Protein AF-A0A922SHS3-F1 (afdb_monomer_lite)

pLDDT: mean 73.49, std 19.75, range [38.47, 98.0]

Secondary structure (DSSP, 8-state):
-------------------TTSHHHHHHHHHHHHHHHHHHHHHHHHHHHHHHHHHHHTTTT-TTT-TTS---S--------HHHHHHHHHHHHHHHHHHHHH-SSS-HHHHHHHHHHHHHHHHHHHHHHHHHHHHHHHHHHHHHHHHHHHHHHHHHHHHHHHHHHHHHHHHHHHHHHHT-----PPP--------------

Foldseek 3Di:
DDDDDDDDDDDPDDDPDPPPPDVVVVVVVVVVVVVVVVVVVVVVLVVLLVVLVCCVVCLPPPPPPPPPPPDPDPDPPDPDPLVVVLVVLVVVLVVLLVCLVPDPPADPSNSVSSVSVSVSSNVVSVVVSVVVVVVVVVVVVVVVVVVVVVVVVVVVVVVVVVVVVVVVVVVVVVVVVVPPDDPPDDDDDDDDDDDDDDDDD

Structure (mmCIF, N/CA/C/O backbone):
data_AF-A0A922SHS3-F1
#
_entry.id   AF-A0A922SHS3-F1
#
loop_
_atom_site.group_PDB
_atom_site.id
_atom_site.type_symbol
_atom_site.label_atom_id
_atom_site.label_alt_id
_atom_site.label_comp_id
_atom_site.label_asym_id
_atom_site.label_entity_id
_atom_site.label_seq_id
_atom_site.pdbx_PDB_ins_code
_atom_site.Cartn_x
_atom_site.Cartn_y
_atom_site.Cartn_z
_atom_site.occupancy
_atom_site.B_iso_or_equiv
_atom_site.auth_seq_id
_atom_site.auth_comp_id
_atom_site.auth_asym_id
_atom_site.auth_atom_id
_atom_site.pdbx_PDB_model_num
ATOM 1 N N . MET A 1 1 ? -74.541 -22.486 94.976 1.00 38.62 1 MET A N 1
ATOM 2 C CA . MET A 1 1 ? -73.326 -23.321 95.028 1.00 38.62 1 MET A CA 1
ATOM 3 C C . MET A 1 1 ? -72.167 -22.531 94.438 1.00 38.62 1 MET A C 1
ATOM 5 O O . MET A 1 1 ? -72.303 -22.029 93.335 1.00 38.62 1 MET A O 1
ATOM 9 N N . SER A 1 2 ? -71.098 -22.431 95.228 1.00 38.47 2 SER A N 1
ATOM 10 C CA . SER A 1 2 ? -69.681 -22.288 94.852 1.00 38.47 2 SER A CA 1
ATOM 11 C C . SER A 1 2 ? -69.155 -20.997 94.197 1.00 38.47 2 SER A C 1
ATOM 13 O O . SER A 1 2 ? -69.234 -20.772 92.997 1.00 38.47 2 SER A O 1
ATOM 15 N N . VAL A 1 3 ? -68.520 -20.223 95.081 1.00 45.34 3 VAL A N 1
ATOM 16 C CA . VAL A 1 3 ? -67.367 -19.311 94.953 1.00 45.34 3 VAL A CA 1
ATOM 17 C C . VAL A 1 3 ? -66.146 -19.871 94.195 1.00 45.34 3 VAL A C 1
ATOM 19 O O . VAL A 1 3 ? -65.999 -21.086 94.081 1.00 45.34 3 VAL A O 1
ATOM 22 N N . THR A 1 4 ? -65.219 -18.940 93.880 1.00 43.31 4 THR A N 1
ATOM 23 C CA . THR A 1 4 ? -63.742 -19.018 93.653 1.00 43.31 4 THR A CA 1
ATOM 24 C C . THR A 1 4 ? -63.318 -18.713 92.210 1.00 43.31 4 THR A C 1
ATOM 26 O O . THR A 1 4 ? -64.051 -19.011 91.282 1.00 43.31 4 THR A O 1
ATOM 29 N N . SER A 1 5 ? -62.153 -18.147 91.888 1.00 39.72 5 SER A N 1
ATOM 30 C CA . SER A 1 5 ? -61.097 -17.387 92.580 1.00 39.72 5 SER A CA 1
ATOM 31 C C . SER A 1 5 ? -60.093 -16.980 91.483 1.00 39.72 5 SER A C 1
ATOM 33 O O . SER A 1 5 ? -59.933 -17.693 90.496 1.00 39.72 5 SER A O 1
ATOM 35 N N . ALA A 1 6 ? -59.406 -15.854 91.673 1.00 47.38 6 ALA A N 1
ATOM 36 C CA . ALA A 1 6 ? -58.307 -15.347 90.849 1.00 47.38 6 ALA A CA 1
ATOM 37 C C . ALA A 1 6 ? -57.131 -16.334 90.682 1.00 47.38 6 ALA A C 1
ATOM 39 O O . ALA A 1 6 ? -56.947 -17.192 91.539 1.00 47.38 6 ALA A O 1
ATOM 40 N N . VAL A 1 7 ? -56.270 -16.108 89.674 1.00 43.66 7 VAL A N 1
ATOM 41 C CA . VAL A 1 7 ? -54.803 -16.003 89.848 1.00 43.66 7 VAL A CA 1
ATOM 42 C C . VAL A 1 7 ? -54.155 -15.274 88.658 1.00 43.66 7 VAL A C 1
ATOM 44 O O . VAL A 1 7 ? -54.469 -15.485 87.490 1.00 43.66 7 VAL A O 1
ATOM 47 N N . SER A 1 8 ? -53.239 -14.388 89.039 1.00 45.69 8 SER A N 1
ATOM 48 C CA . SER A 1 8 ? -52.332 -13.559 88.253 1.00 45.69 8 SER A CA 1
ATOM 49 C C . SER A 1 8 ? -51.194 -14.367 87.614 1.00 45.69 8 SER A C 1
ATOM 51 O O . SER A 1 8 ? -50.655 -15.282 88.230 1.00 45.69 8 SER A O 1
ATOM 53 N N . GLY A 1 9 ? -50.771 -13.973 86.410 1.00 40.12 9 GLY A N 1
ATOM 54 C CA . GLY A 1 9 ? -49.620 -14.539 85.704 1.00 40.12 9 GLY A CA 1
ATOM 55 C C . GLY A 1 9 ? -48.896 -13.483 84.871 1.00 40.12 9 GLY A C 1
ATOM 56 O O . GLY A 1 9 ? -49.041 -13.421 83.655 1.00 40.12 9 GLY A O 1
ATOM 57 N N . ASN A 1 10 ? -48.121 -12.632 85.543 1.00 45.19 10 ASN A N 1
ATOM 58 C CA . ASN A 1 10 ? -47.174 -11.694 84.940 1.00 45.19 10 ASN A CA 1
ATOM 59 C C . ASN A 1 10 ? -46.066 -12.458 84.189 1.00 45.19 10 ASN A C 1
ATOM 61 O O . ASN A 1 10 ? -45.183 -13.030 84.828 1.00 45.19 10 ASN A O 1
ATOM 65 N N . LEU A 1 11 ? -46.038 -12.406 82.853 1.00 45.28 11 LEU A N 1
ATOM 66 C CA . LEU A 1 11 ? -44.875 -12.843 82.075 1.00 45.28 11 LEU A CA 1
ATOM 67 C C . LEU A 1 11 ? -44.328 -11.685 81.236 1.00 45.28 11 LEU A C 1
ATOM 69 O O . LEU A 1 11 ? -44.742 -11.425 80.107 1.00 45.28 11 LEU A O 1
ATOM 73 N N . LYS A 1 12 ? -43.358 -10.985 81.831 1.00 53.97 12 LYS A N 1
ATOM 74 C CA . LYS A 1 12 ? -42.481 -10.010 81.178 1.00 53.97 12 LYS A CA 1
ATOM 75 C C . LYS A 1 12 ? -41.734 -10.701 80.028 1.00 53.97 12 LYS A C 1
ATOM 77 O O . LYS A 1 12 ? -40.662 -11.264 80.231 1.00 53.97 12 LYS A O 1
ATOM 82 N N . ARG A 1 13 ? -42.278 -10.666 78.808 1.00 52.34 13 ARG A N 1
ATOM 83 C CA . ARG A 1 13 ? -41.516 -11.024 77.604 1.00 52.34 13 ARG A CA 1
ATOM 84 C C . ARG A 1 13 ? -40.614 -9.852 77.233 1.00 52.34 13 ARG A C 1
ATOM 86 O O . ARG A 1 13 ? -41.069 -8.815 76.756 1.00 52.34 13 ARG A O 1
ATOM 93 N N . LEU A 1 14 ? -39.327 -10.048 77.515 1.00 48.38 14 LEU A N 1
ATOM 94 C CA . LEU A 1 14 ? -38.192 -9.270 77.030 1.00 48.38 14 LEU A CA 1
ATOM 95 C C . LEU A 1 14 ? -38.433 -8.795 75.589 1.00 48.38 14 LEU A C 1
ATOM 97 O O . LEU A 1 14 ? -38.502 -9.599 74.658 1.00 48.38 14 LEU A O 1
ATOM 101 N N . ARG A 1 15 ? -38.504 -7.474 75.405 1.00 49.81 15 ARG A N 1
ATOM 102 C CA . ARG A 1 15 ? -38.343 -6.838 74.097 1.00 49.81 15 ARG A CA 1
ATOM 103 C C . ARG A 1 15 ? -36.927 -7.143 73.606 1.00 49.81 15 ARG A C 1
ATOM 105 O O . ARG A 1 15 ? -35.962 -6.530 74.060 1.00 49.81 15 ARG A O 1
ATOM 112 N N . LYS A 1 16 ? -36.805 -8.108 72.696 1.00 53.12 16 LYS A N 1
ATOM 113 C CA . LYS A 1 16 ? -35.603 -8.317 71.885 1.00 53.12 16 LYS A CA 1
ATOM 114 C C . LYS A 1 16 ? -35.460 -7.070 71.005 1.00 53.12 16 LYS A C 1
ATOM 116 O O . LYS A 1 16 ? -36.253 -6.871 70.091 1.00 53.12 16 LYS A O 1
ATOM 121 N N . ARG A 1 17 ? -34.525 -6.179 71.350 1.00 50.69 17 ARG A N 1
ATOM 122 C CA . ARG A 1 17 ? -34.171 -5.027 70.509 1.00 50.69 17 ARG A CA 1
ATOM 123 C C . ARG A 1 17 ? -33.622 -5.550 69.170 1.00 50.69 17 ARG A C 1
ATOM 125 O O . ARG A 1 17 ? -32.820 -6.489 69.210 1.00 50.69 17 ARG A O 1
ATOM 132 N N . PRO A 1 18 ? -34.007 -4.982 68.015 1.00 47.09 18 PRO A N 1
ATOM 133 C CA . PRO A 1 18 ? -33.341 -5.277 66.756 1.00 47.09 18 PRO A CA 1
ATOM 134 C C . PRO A 1 18 ? -31.895 -4.782 66.852 1.00 47.09 18 PRO A C 1
ATOM 136 O O . PRO A 1 18 ? -31.630 -3.679 67.330 1.00 47.09 18 PRO A O 1
ATOM 139 N N . ARG A 1 19 ? -30.939 -5.613 66.443 1.00 49.41 19 ARG A N 1
ATOM 140 C CA . ARG A 1 19 ? -29.527 -5.238 66.348 1.00 49.41 19 ARG A CA 1
ATOM 141 C C . ARG A 1 19 ? -29.330 -4.539 64.996 1.00 49.41 19 ARG A C 1
ATOM 143 O O . ARG A 1 19 ? -28.823 -5.147 64.069 1.00 49.41 19 ARG A O 1
ATOM 150 N N . GLU A 1 20 ? -29.760 -3.283 64.891 1.00 48.31 20 GLU A N 1
ATOM 151 C CA . GLU A 1 20 ? -29.756 -2.447 63.665 1.00 48.31 20 GLU A CA 1
ATOM 152 C C . GLU A 1 20 ? -28.363 -1.987 63.171 1.00 48.31 20 GLU A C 1
ATOM 154 O O . GLU A 1 20 ? -28.256 -1.170 62.265 1.00 48.31 20 GLU A O 1
ATOM 159 N N . GLY A 1 21 ? -27.263 -2.485 63.741 1.00 51.44 21 GLY A N 1
ATOM 160 C CA . GLY A 1 21 ? -25.935 -1.891 63.525 1.00 51.44 21 GLY A CA 1
ATOM 161 C C . GLY A 1 21 ? -24.973 -2.631 62.590 1.00 51.44 21 GLY A C 1
ATOM 162 O O . GLY A 1 21 ? -23.878 -2.126 62.370 1.00 51.44 21 GLY A O 1
ATOM 163 N N . ALA A 1 22 ? -25.298 -3.835 62.105 1.00 49.47 22 ALA A N 1
ATOM 164 C CA . ALA A 1 22 ? -24.316 -4.683 61.408 1.00 49.47 22 ALA A CA 1
ATOM 165 C C . ALA A 1 22 ? -24.432 -4.667 59.873 1.00 49.47 22 ALA A C 1
ATOM 167 O O . ALA A 1 22 ? -23.420 -4.838 59.191 1.00 49.47 22 ALA A O 1
ATOM 168 N N . ASP A 1 23 ? -25.629 -4.426 59.335 1.00 52.47 23 ASP A N 1
ATOM 169 C CA . ASP A 1 23 ? -25.868 -4.455 57.887 1.00 52.47 23 ASP A CA 1
ATOM 170 C C . ASP A 1 23 ? -25.610 -3.093 57.226 1.00 52.47 23 ASP A C 1
ATOM 172 O O . ASP A 1 23 ? -25.026 -3.038 56.145 1.00 52.47 23 ASP A O 1
ATOM 176 N N . SER A 1 24 ? -25.883 -1.989 57.929 1.00 58.06 24 SER A N 1
ATOM 177 C CA . SER A 1 24 ? -25.686 -0.621 57.425 1.00 58.06 24 SER A CA 1
ATOM 178 C C . SER A 1 24 ? -24.226 -0.294 57.082 1.00 58.06 24 SER A C 1
ATOM 180 O O . SER A 1 24 ? -23.960 0.405 56.108 1.00 58.06 24 SER A O 1
ATOM 182 N N . GLY A 1 25 ? -23.255 -0.841 57.822 1.00 60.62 25 GLY A N 1
ATOM 183 C CA . GLY A 1 25 ? -21.828 -0.649 57.534 1.00 60.62 25 GLY A CA 1
ATOM 184 C C . GLY A 1 25 ? -21.337 -1.413 56.297 1.00 60.62 25 GLY A C 1
ATOM 185 O O . GLY A 1 25 ? -20.494 -0.912 55.553 1.00 60.62 25 GLY A O 1
ATOM 186 N N . ARG A 1 26 ? -21.873 -2.615 56.041 1.00 60.84 26 ARG A N 1
ATOM 187 C CA . ARG A 1 26 ? -21.555 -3.398 54.832 1.00 60.84 26 ARG A CA 1
ATOM 188 C C . ARG A 1 26 ? -22.228 -2.813 53.598 1.00 60.84 26 ARG A C 1
ATOM 190 O O . ARG A 1 26 ? -21.612 -2.788 52.536 1.00 60.84 26 ARG A O 1
ATOM 197 N N . GLU A 1 27 ? -23.443 -2.310 53.755 1.00 62.66 27 GLU A N 1
ATOM 198 C CA . GLU A 1 27 ? -24.200 -1.651 52.696 1.00 62.66 27 GLU A CA 1
ATOM 199 C C . GLU A 1 27 ? -23.573 -0.299 52.318 1.00 62.66 27 GLU A C 1
ATOM 201 O O . GLU A 1 27 ? -23.344 -0.041 51.138 1.00 62.66 27 GLU A O 1
ATOM 206 N N . ALA A 1 28 ? -23.141 0.502 53.299 1.00 70.69 28 ALA A N 1
ATOM 207 C CA . ALA A 1 28 ? -22.386 1.733 53.055 1.00 70.69 28 ALA A CA 1
ATOM 208 C C . ALA A 1 28 ? -21.017 1.468 52.398 1.00 70.69 28 ALA A C 1
ATOM 210 O O . ALA A 1 28 ? -20.615 2.188 51.485 1.00 70.69 28 ALA A O 1
ATOM 211 N N . ALA A 1 29 ? -20.308 0.408 52.806 1.00 71.56 29 ALA A N 1
ATOM 212 C CA . ALA A 1 29 ? -19.042 0.023 52.180 1.00 71.56 29 ALA A CA 1
ATOM 213 C C . ALA A 1 29 ? -19.225 -0.512 50.745 1.00 71.56 29 ALA A C 1
ATOM 215 O O . ALA A 1 29 ? -18.371 -0.277 49.888 1.00 71.56 29 ALA A O 1
ATOM 216 N N . ALA A 1 30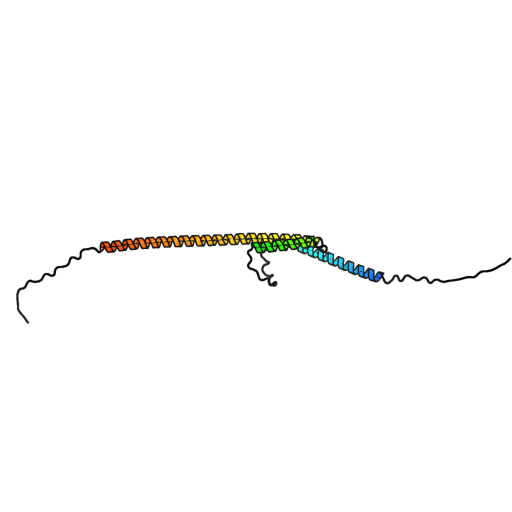 ? -20.327 -1.214 50.463 1.00 74.56 30 ALA A N 1
ATOM 217 C CA . ALA A 1 30 ? -20.685 -1.650 49.115 1.00 74.56 30 ALA A CA 1
ATOM 218 C C . ALA A 1 30 ? -21.081 -0.462 48.224 1.00 74.56 30 ALA A C 1
ATOM 220 O O . ALA A 1 30 ? -20.618 -0.382 47.088 1.00 74.56 30 ALA A O 1
ATOM 221 N N . ALA A 1 31 ? -21.849 0.494 48.755 1.00 73.50 31 ALA A N 1
ATOM 222 C CA . ALA A 1 31 ? -22.218 1.723 48.058 1.00 73.50 31 ALA A CA 1
ATOM 223 C C . ALA A 1 31 ? -20.993 2.594 47.733 1.00 73.50 31 ALA A C 1
ATOM 225 O O . ALA A 1 31 ? -20.856 3.058 46.605 1.00 73.50 31 ALA A O 1
ATOM 226 N N . ALA A 1 32 ? -20.050 2.743 48.670 1.00 76.25 32 ALA A N 1
ATOM 227 C CA . ALA A 1 32 ? -18.805 3.476 48.433 1.00 76.25 32 ALA A CA 1
ATOM 228 C C . ALA A 1 32 ? -17.928 2.809 47.357 1.00 76.25 32 ALA A C 1
ATOM 230 O O . ALA A 1 32 ? -17.357 3.490 46.507 1.00 76.25 32 ALA A O 1
ATOM 231 N N . LYS A 1 33 ? -17.852 1.470 47.345 1.00 73.69 33 LYS A N 1
ATOM 232 C CA . LYS A 1 33 ? -17.147 0.727 46.285 1.00 73.69 33 LYS A CA 1
ATOM 233 C C . LYS A 1 33 ? -17.845 0.837 44.929 1.00 73.69 33 LYS A C 1
ATOM 235 O O . LYS A 1 33 ? -17.159 0.926 43.916 1.00 73.69 33 LYS A O 1
ATOM 240 N N . ALA A 1 34 ? -19.176 0.837 44.901 1.00 74.62 34 ALA A N 1
ATOM 241 C CA . ALA A 1 34 ? -19.949 1.017 43.676 1.00 74.62 34 ALA A CA 1
ATOM 242 C C . ALA A 1 34 ? -19.785 2.434 43.101 1.00 74.62 34 ALA A C 1
ATOM 244 O O . ALA A 1 34 ? -19.591 2.570 41.898 1.00 74.62 34 ALA A O 1
ATOM 245 N N . ALA A 1 35 ? -19.779 3.463 43.954 1.00 74.88 35 ALA A N 1
ATOM 246 C CA . ALA A 1 35 ? -19.516 4.844 43.550 1.00 74.88 35 ALA A CA 1
ATOM 247 C C . ALA A 1 35 ? -18.098 5.009 42.977 1.00 74.88 35 ALA A C 1
ATOM 249 O O . ALA A 1 35 ? -17.940 5.506 41.870 1.00 74.88 35 ALA A O 1
ATOM 250 N N . ALA A 1 36 ? -17.078 4.472 43.654 1.00 76.62 36 ALA A N 1
ATOM 251 C CA . ALA A 1 36 ? -15.700 4.526 43.159 1.00 76.62 36 ALA A CA 1
ATOM 252 C C . ALA A 1 36 ? -15.498 3.771 41.828 1.00 76.62 36 ALA A C 1
ATOM 254 O O . ALA A 1 36 ? -14.651 4.147 41.019 1.00 76.62 36 ALA A O 1
ATOM 255 N N . LEU A 1 37 ? -16.258 2.694 41.591 1.00 77.75 37 LEU A N 1
ATOM 256 C CA . LEU A 1 37 ? -16.266 2.000 40.300 1.00 77.75 37 LEU A CA 1
ATOM 257 C C . LEU A 1 37 ? -16.976 2.815 39.213 1.00 77.75 37 LEU A C 1
ATOM 259 O O . LEU A 1 37 ? -16.519 2.801 38.074 1.00 77.75 37 LEU A O 1
ATOM 263 N N . ALA A 1 38 ? -18.055 3.523 39.547 1.00 75.94 38 ALA A N 1
ATOM 264 C CA . ALA A 1 38 ? -18.757 4.393 38.608 1.00 75.94 38 ALA A CA 1
ATOM 265 C C . ALA A 1 38 ? -17.882 5.580 38.172 1.00 75.94 38 ALA A C 1
ATOM 267 O O . ALA A 1 38 ? -17.759 5.817 36.973 1.00 75.94 38 ALA A O 1
ATOM 268 N N . ASP A 1 39 ? -17.200 6.238 39.114 1.00 77.25 39 ASP A N 1
ATOM 269 C CA . ASP A 1 39 ? -16.296 7.359 38.821 1.00 77.25 39 ASP A CA 1
ATOM 270 C C . ASP A 1 39 ? -15.138 6.925 37.908 1.00 77.25 39 ASP A C 1
ATOM 272 O O . ASP A 1 39 ? -14.819 7.600 36.929 1.00 77.25 39 ASP A O 1
ATOM 276 N N . LYS A 1 40 ? -14.550 5.746 38.168 1.00 79.19 40 LYS A N 1
ATOM 277 C CA . LYS A 1 40 ? -13.514 5.172 37.294 1.00 79.19 40 LYS A CA 1
ATOM 278 C C . LYS A 1 40 ? -14.021 4.889 35.882 1.00 79.19 40 LYS A C 1
ATOM 280 O O . LYS A 1 40 ? -13.320 5.177 34.918 1.00 79.19 40 LYS A O 1
ATOM 285 N N . LEU A 1 41 ? -15.224 4.329 35.748 1.00 77.06 41 LEU A N 1
ATOM 286 C CA . LEU A 1 41 ? -15.812 4.056 34.434 1.00 77.06 41 LEU A CA 1
ATOM 287 C C . LEU A 1 41 ? -16.105 5.350 33.661 1.00 77.06 41 LEU A C 1
ATOM 289 O O . LEU A 1 41 ? -15.941 5.376 32.442 1.00 77.06 41 LEU A O 1
ATOM 293 N N . GLU A 1 42 ? -16.501 6.419 34.353 1.00 80.88 42 GLU A N 1
ATOM 294 C CA . GLU A 1 42 ? -16.720 7.728 33.738 1.00 80.88 42 GLU A CA 1
ATOM 295 C C . GLU A 1 42 ? -15.402 8.375 33.278 1.00 80.88 42 GLU A C 1
ATOM 297 O O . GLU A 1 42 ? -15.329 8.936 32.181 1.00 80.88 42 GLU A O 1
ATOM 302 N N . GLU A 1 43 ? -14.330 8.270 34.070 1.00 81.50 43 GLU A N 1
ATOM 303 C CA . GLU A 1 43 ? -12.995 8.712 33.652 1.00 81.50 43 GLU A CA 1
ATOM 304 C C . GLU A 1 43 ? -12.487 7.936 32.432 1.00 81.50 43 GLU A C 1
ATOM 306 O O . GLU A 1 43 ? -12.012 8.557 31.474 1.00 81.50 43 GLU A O 1
ATOM 311 N N . ASP A 1 44 ? -12.642 6.611 32.419 1.00 77.94 44 ASP A N 1
ATOM 312 C CA . ASP A 1 44 ? -12.280 5.771 31.275 1.00 77.94 44 ASP A CA 1
ATOM 313 C C . ASP A 1 44 ? -13.080 6.173 30.020 1.00 77.94 44 ASP A C 1
ATOM 315 O O . ASP A 1 44 ? -12.525 6.293 28.923 1.00 77.94 44 ASP A O 1
ATOM 319 N N . GLU A 1 45 ? -14.376 6.467 30.162 1.00 81.56 45 GLU A N 1
ATOM 320 C CA . GLU A 1 45 ? -15.222 6.948 29.066 1.00 81.56 45 GLU A CA 1
ATOM 321 C C . GLU A 1 45 ? -14.746 8.302 28.513 1.00 81.56 45 GLU A C 1
ATOM 323 O O . GLU A 1 45 ? -14.652 8.479 27.289 1.00 81.56 45 GLU A O 1
ATOM 328 N N . ARG A 1 46 ? -14.363 9.238 29.390 1.00 82.62 46 ARG A N 1
ATOM 329 C CA . ARG A 1 46 ? -13.802 10.541 28.994 1.00 82.62 46 ARG A CA 1
ATOM 330 C C . ARG A 1 46 ? -12.458 10.393 28.280 1.00 82.62 46 ARG A C 1
ATOM 332 O O . ARG A 1 46 ? -12.232 11.067 27.272 1.00 82.62 46 ARG A O 1
ATOM 339 N N . GLN A 1 47 ? -11.578 9.511 28.753 1.00 85.19 47 GLN A N 1
ATOM 340 C CA . GLN A 1 47 ? -10.286 9.251 28.109 1.00 85.19 47 GLN A CA 1
ATOM 341 C C . GLN A 1 47 ? -10.465 8.656 26.709 1.00 85.19 47 GLN A C 1
ATOM 343 O O . GLN A 1 47 ? -9.827 9.111 25.756 1.00 85.19 47 GLN A O 1
ATOM 348 N N . ILE A 1 48 ? -11.384 7.700 26.553 1.00 79.75 48 ILE A N 1
ATOM 349 C CA . ILE A 1 48 ? -11.702 7.098 25.253 1.00 79.75 48 ILE A CA 1
ATOM 350 C C . ILE A 1 48 ? -12.251 8.153 24.289 1.00 79.75 48 ILE A C 1
ATOM 352 O O . ILE A 1 48 ? -11.820 8.210 23.134 1.00 79.75 48 ILE A O 1
ATOM 356 N N . ALA A 1 49 ? -13.153 9.024 24.746 1.00 78.56 49 ALA A N 1
ATOM 357 C CA . ALA A 1 49 ? -13.684 10.110 23.927 1.00 78.56 49 ALA A CA 1
ATOM 358 C C . ALA A 1 49 ? -12.585 11.098 23.494 1.00 78.56 49 ALA A C 1
ATOM 360 O O . ALA A 1 49 ? -12.528 11.483 22.323 1.00 78.56 49 ALA A O 1
ATOM 361 N N . ALA A 1 50 ? -11.675 11.464 24.402 1.00 81.69 50 ALA A N 1
ATOM 362 C CA . ALA A 1 50 ? -10.564 12.369 24.112 1.00 81.69 50 ALA A CA 1
ATOM 363 C C . ALA A 1 50 ? -9.561 11.774 23.109 1.00 81.69 50 ALA A C 1
ATOM 365 O O . ALA A 1 50 ? -9.138 12.463 22.177 1.00 81.69 50 ALA A O 1
ATOM 366 N N . LEU A 1 51 ? -9.205 10.494 23.262 1.00 78.19 51 LEU A N 1
ATOM 367 C CA . LEU A 1 51 ? -8.337 9.788 22.316 1.00 78.19 51 LEU A CA 1
ATOM 368 C C . LEU A 1 51 ? -8.996 9.666 20.943 1.00 78.19 51 LEU A C 1
ATOM 370 O O . LEU A 1 51 ? -8.357 9.955 19.935 1.00 78.19 51 LEU A O 1
ATOM 374 N N . THR A 1 52 ? -10.284 9.320 20.905 1.00 77.88 52 THR A N 1
ATOM 375 C CA . THR A 1 52 ? -11.052 9.225 19.656 1.00 77.88 52 THR A CA 1
ATOM 376 C C . THR A 1 52 ? -11.070 10.567 18.927 1.00 77.88 52 THR A C 1
ATOM 378 O O . THR A 1 52 ? -10.710 10.632 17.754 1.00 77.88 52 THR A O 1
ATOM 381 N N . LYS A 1 53 ? -11.368 11.661 19.641 1.00 80.06 53 LYS A N 1
ATOM 382 C CA . LYS A 1 53 ? -11.346 13.023 19.093 1.00 80.06 53 LYS A CA 1
ATOM 383 C C . LYS A 1 53 ? -9.969 13.395 18.525 1.00 80.06 53 LYS A C 1
ATOM 385 O O . LYS A 1 53 ? -9.869 13.871 17.396 1.00 80.06 53 LYS A O 1
ATOM 390 N N . ARG A 1 54 ? -8.888 13.102 19.257 1.00 75.06 54 ARG A N 1
ATOM 391 C CA . ARG A 1 54 ? -7.514 13.370 18.800 1.00 75.06 54 ARG A CA 1
ATOM 392 C C . ARG A 1 54 ? -7.148 12.570 17.547 1.00 75.06 54 ARG A C 1
ATOM 394 O O . ARG A 1 54 ? -6.493 13.108 16.659 1.00 75.06 54 ARG A O 1
ATOM 401 N N . VAL A 1 55 ? -7.573 11.309 17.464 1.00 69.62 55 VAL A N 1
ATOM 402 C CA . VAL A 1 55 ? -7.368 10.470 16.274 1.00 69.62 55 VAL A CA 1
ATOM 403 C C . VAL A 1 55 ? -8.120 11.050 15.078 1.00 69.62 55 VAL A C 1
ATOM 405 O O . VAL A 1 55 ? -7.545 11.132 13.999 1.00 69.62 55 VAL A O 1
ATOM 408 N N . THR A 1 56 ? -9.359 11.517 15.259 1.00 64.31 56 THR A N 1
ATOM 409 C CA . THR A 1 56 ? -10.137 12.124 14.166 1.00 64.31 56 THR A CA 1
ATOM 410 C C . THR A 1 56 ? -9.563 13.443 13.672 1.00 64.31 56 THR A C 1
ATOM 412 O O . THR A 1 56 ? -9.507 13.667 12.466 1.00 64.31 56 THR A O 1
ATOM 415 N N . GLU A 1 57 ? -9.102 14.296 14.586 1.00 70.00 57 GLU A N 1
ATOM 416 C CA . GLU A 1 57 ? -8.582 15.629 14.269 1.00 70.00 57 GLU A CA 1
ATOM 417 C C . GLU A 1 57 ? -7.143 15.571 13.720 1.00 70.00 57 GLU A C 1
ATOM 419 O O . GLU A 1 57 ? -6.740 16.434 12.947 1.00 70.00 57 GLU A O 1
ATOM 424 N N . GLY A 1 58 ? -6.375 14.525 14.048 1.00 56.34 58 GLY A N 1
ATOM 425 C CA . GLY A 1 58 ? -5.000 14.323 13.573 1.00 56.34 58 GLY A CA 1
ATOM 426 C C . GLY A 1 58 ? -4.855 13.699 12.177 1.00 56.34 58 GLY A C 1
ATOM 427 O O . GLY A 1 58 ? -3.723 13.542 11.713 1.00 56.34 58 GLY A O 1
ATOM 428 N N . ARG A 1 59 ? -5.962 13.346 11.500 1.00 53.75 59 ARG A N 1
ATOM 429 C CA . ARG A 1 59 ? -5.997 12.537 10.256 1.00 53.75 59 ARG A CA 1
ATOM 430 C C . ARG A 1 59 ? -5.268 13.122 9.041 1.00 53.75 59 ARG A C 1
ATOM 432 O O . ARG A 1 59 ? -5.062 12.392 8.081 1.00 53.75 59 ARG A O 1
ATOM 439 N N . VAL A 1 60 ? -4.838 14.384 9.064 1.00 49.75 60 VAL A N 1
ATOM 440 C CA . VAL A 1 60 ? -4.217 15.032 7.890 1.00 49.75 60 VAL A CA 1
ATOM 441 C C . VAL A 1 60 ? -2.728 15.355 8.085 1.00 49.75 60 VAL A C 1
ATOM 443 O O . VAL A 1 60 ? -2.009 15.507 7.104 1.00 49.75 60 VAL A O 1
ATOM 446 N N . SER A 1 61 ? -2.211 15.399 9.318 1.00 49.22 61 SER A N 1
ATOM 447 C CA . SER A 1 61 ? -0.890 16.010 9.569 1.00 49.22 61 SER A CA 1
ATOM 448 C C . SER A 1 61 ? 0.256 15.045 9.896 1.00 49.22 61 SER A C 1
ATOM 450 O O . SER A 1 61 ? 1.390 15.498 9.976 1.00 49.22 61 SER A O 1
ATOM 452 N N . ARG A 1 62 ? 0.018 13.739 10.108 1.00 53.72 62 ARG A N 1
ATOM 453 C CA . ARG A 1 62 ? 1.026 12.847 10.742 1.00 53.72 62 ARG A CA 1
ATOM 454 C C . ARG A 1 62 ? 1.420 11.577 9.990 1.00 53.72 62 ARG A C 1
ATOM 456 O O . ARG A 1 62 ? 2.162 10.759 10.535 1.00 53.72 62 ARG A O 1
ATOM 463 N N . LEU A 1 63 ? 1.000 11.416 8.737 1.00 50.41 63 LEU A N 1
ATOM 464 C CA . LEU A 1 63 ? 1.458 10.284 7.921 1.00 50.41 63 LEU A CA 1
ATOM 465 C C . LEU A 1 63 ? 2.961 10.363 7.569 1.00 50.41 63 LEU A C 1
ATOM 467 O O . LEU A 1 63 ? 3.523 9.368 7.128 1.00 50.41 63 LEU A O 1
ATOM 471 N N . SER A 1 64 ? 3.631 11.495 7.827 1.00 47.53 64 SER A N 1
ATOM 472 C CA . SER A 1 64 ? 5.072 11.671 7.573 1.00 47.53 64 SER A CA 1
ATOM 473 C C . SER A 1 64 ? 5.987 11.552 8.803 1.00 47.53 64 SER A C 1
ATOM 475 O O . SER A 1 64 ? 7.187 11.395 8.617 1.00 47.53 64 SER A O 1
ATOM 477 N N . GLU A 1 65 ? 5.479 11.587 10.043 1.00 47.62 65 GLU A N 1
ATOM 478 C CA . GLU A 1 65 ? 6.334 11.674 11.254 1.00 47.62 65 GLU A CA 1
ATOM 479 C C . GLU A 1 65 ? 6.429 10.381 12.086 1.00 47.62 65 GLU A C 1
ATOM 481 O O . GLU A 1 65 ? 7.271 10.277 12.974 1.00 47.62 65 GLU A O 1
ATOM 486 N N . SER A 1 66 ? 5.610 9.360 11.815 1.00 45.81 66 SER A N 1
ATOM 487 C CA . SER A 1 66 ? 5.447 8.222 12.746 1.00 45.81 66 SER A CA 1
ATOM 488 C C . SER A 1 66 ? 6.369 7.016 12.485 1.00 45.81 66 SER A C 1
ATOM 490 O O . SER A 1 66 ? 6.157 5.952 13.059 1.00 45.81 66 SER A O 1
ATOM 492 N N . SER A 1 67 ? 7.405 7.149 11.651 1.00 46.75 67 SER A N 1
ATOM 493 C CA . SER A 1 67 ? 8.250 6.013 11.233 1.00 46.75 67 SER A CA 1
ATOM 494 C C . SER A 1 67 ? 9.287 5.546 12.273 1.00 46.75 67 SER A C 1
ATOM 496 O O . SER A 1 67 ? 9.974 4.562 12.020 1.00 46.75 67 SER A O 1
ATOM 498 N N . ALA A 1 68 ? 9.443 6.223 13.417 1.00 44.50 68 ALA A N 1
ATOM 499 C CA . ALA A 1 68 ? 10.616 6.034 14.285 1.00 44.50 68 ALA A CA 1
ATOM 500 C C . ALA A 1 68 ? 10.391 5.249 15.597 1.00 44.50 68 ALA A C 1
ATOM 502 O O . ALA A 1 68 ? 11.355 5.049 16.327 1.00 44.50 68 ALA A O 1
ATOM 503 N N . VAL A 1 69 ? 9.166 4.824 15.946 1.00 47.22 69 VAL A N 1
ATOM 504 C CA . VAL A 1 69 ? 8.871 4.332 17.321 1.00 47.22 69 VAL A CA 1
ATOM 505 C C . VAL A 1 69 ? 8.345 2.887 17.391 1.00 47.22 69 VAL A C 1
ATOM 507 O O . VAL A 1 69 ? 8.132 2.365 18.479 1.00 47.22 69 VAL A O 1
ATOM 510 N N . VAL A 1 70 ? 8.174 2.180 16.272 1.00 50.12 70 VAL A N 1
ATOM 511 C CA . VAL A 1 70 ? 7.592 0.821 16.278 1.00 50.12 70 VAL A CA 1
ATOM 512 C C . VAL A 1 70 ? 8.649 -0.222 15.909 1.00 50.12 70 VAL A C 1
ATOM 514 O O . VAL A 1 70 ? 8.640 -0.741 14.801 1.00 50.12 70 VAL A O 1
ATOM 517 N N . SER A 1 71 ? 9.566 -0.522 16.834 1.00 42.12 71 SER A N 1
ATOM 518 C CA . SER A 1 71 ? 10.589 -1.569 16.632 1.00 42.12 71 SER A CA 1
ATOM 519 C C . SER A 1 71 ? 10.651 -2.626 17.746 1.00 42.12 71 SER A C 1
ATOM 521 O O . SER A 1 71 ? 11.655 -3.319 17.842 1.00 42.12 71 SER A O 1
ATOM 523 N N . ASP A 1 72 ? 9.610 -2.787 18.575 1.00 42.72 72 ASP A N 1
ATOM 524 C CA . ASP A 1 72 ? 9.622 -3.747 19.706 1.00 42.72 72 ASP A CA 1
ATOM 525 C C . ASP A 1 72 ? 8.518 -4.824 19.652 1.00 42.72 72 ASP A C 1
ATOM 527 O O . ASP A 1 72 ? 8.093 -5.370 20.665 1.00 42.72 72 ASP A O 1
ATOM 531 N N . VAL A 1 73 ? 8.019 -5.159 18.460 1.00 44.91 73 VAL A N 1
ATOM 532 C CA . VAL A 1 73 ? 7.210 -6.374 18.274 1.00 44.91 73 VAL A CA 1
ATOM 533 C C . VAL A 1 73 ? 7.835 -7.160 17.134 1.00 44.91 73 VAL A C 1
ATOM 535 O O . VAL A 1 73 ? 7.665 -6.808 15.970 1.00 44.91 73 VAL A O 1
ATOM 538 N N . GLY A 1 74 ? 8.599 -8.195 17.488 1.00 44.22 74 GLY A N 1
ATOM 539 C CA . GLY A 1 74 ? 9.261 -9.120 16.567 1.00 44.22 74 GLY A CA 1
ATOM 540 C C . GLY A 1 74 ? 8.266 -9.969 15.778 1.00 44.22 74 GLY A C 1
ATOM 541 O O . GLY A 1 74 ? 8.133 -11.166 16.018 1.00 44.22 74 GLY A O 1
ATOM 542 N N . VAL A 1 75 ? 7.542 -9.340 14.856 1.00 50.09 75 VAL A N 1
ATOM 543 C CA . VAL A 1 75 ? 6.840 -10.034 13.781 1.00 50.09 75 VAL A CA 1
ATOM 544 C C . VAL A 1 75 ? 7.823 -10.108 12.624 1.00 50.09 75 VAL A C 1
ATOM 546 O O . VAL A 1 75 ? 8.089 -9.096 11.978 1.00 50.09 75 VAL A O 1
ATOM 549 N N . GLU A 1 76 ? 8.385 -11.296 12.401 1.00 46.50 76 GLU A N 1
ATOM 550 C CA . GLU A 1 76 ? 9.056 -11.639 11.146 1.00 46.50 76 GLU A CA 1
ATOM 551 C C . GLU A 1 76 ? 8.143 -11.203 9.997 1.00 46.50 76 GLU A C 1
ATOM 553 O O . GLU A 1 76 ? 7.007 -11.674 9.875 1.00 46.50 76 GLU A O 1
ATOM 558 N N . ALA A 1 77 ? 8.601 -10.230 9.212 1.00 57.59 77 ALA A N 1
ATOM 559 C CA . ALA A 1 77 ? 7.863 -9.755 8.060 1.00 57.59 77 ALA A CA 1
ATOM 560 C C . ALA A 1 77 ? 7.884 -10.871 7.011 1.00 57.59 77 ALA A C 1
ATOM 562 O O . ALA A 1 77 ? 8.856 -11.012 6.276 1.00 57.59 77 ALA A O 1
ATOM 563 N N . GLU A 1 78 ? 6.840 -11.703 6.974 1.00 64.06 78 GLU A N 1
ATOM 564 C CA . GLU A 1 78 ? 6.644 -12.605 5.840 1.00 64.06 78 GLU A CA 1
ATOM 565 C C . GLU A 1 78 ? 6.580 -11.768 4.554 1.00 64.06 78 GLU A C 1
ATOM 567 O O . GLU A 1 78 ? 5.782 -10.828 4.469 1.00 64.06 78 GLU A O 1
ATOM 572 N N . ASP A 1 79 ? 7.388 -12.137 3.555 1.00 69.88 79 ASP A N 1
ATOM 573 C CA . ASP A 1 79 ? 7.371 -11.567 2.203 1.00 69.88 79 ASP A CA 1
ATOM 574 C C . ASP A 1 79 ? 6.072 -11.960 1.481 1.00 69.88 79 ASP A C 1
ATOM 576 O O . ASP A 1 79 ? 6.026 -12.848 0.628 1.00 69.88 79 ASP A O 1
ATOM 580 N N . LEU A 1 80 ? 4.974 -11.318 1.864 1.00 73.94 80 LEU A N 1
ATOM 581 C CA . LEU A 1 80 ? 3.666 -11.494 1.250 1.00 73.94 80 LEU A CA 1
ATOM 582 C C . LEU A 1 80 ? 3.418 -10.386 0.231 1.00 73.94 80 LEU A C 1
ATOM 584 O O . LEU A 1 80 ? 3.766 -9.226 0.477 1.00 73.94 80 LEU A O 1
ATOM 588 N N . PRO A 1 81 ? 2.750 -10.696 -0.891 1.00 81.69 81 PRO A N 1
ATOM 589 C CA . PRO A 1 81 ? 2.328 -9.660 -1.817 1.00 81.69 81 PRO A CA 1
ATOM 590 C C . PRO A 1 81 ? 1.354 -8.696 -1.121 1.00 81.69 81 PRO A C 1
ATOM 592 O O . PRO A 1 81 ? 0.557 -9.082 -0.260 1.00 81.69 81 PRO A O 1
ATOM 595 N N . ALA A 1 82 ? 1.393 -7.422 -1.521 1.00 82.56 82 ALA A N 1
ATOM 596 C CA . ALA A 1 82 ? 0.608 -6.354 -0.894 1.00 82.56 82 ALA A CA 1
ATOM 597 C C . ALA A 1 82 ? -0.912 -6.630 -0.888 1.00 82.56 82 ALA A C 1
ATOM 599 O O . ALA A 1 82 ? -1.617 -6.193 0.025 1.00 82.56 82 ALA A O 1
ATOM 600 N N . SER A 1 83 ? -1.417 -7.387 -1.870 1.00 82.88 83 SER A N 1
ATOM 601 C CA . SER A 1 83 ? -2.809 -7.852 -1.929 1.00 82.88 83 SER A CA 1
ATOM 602 C C . SER A 1 83 ? -3.185 -8.752 -0.754 1.00 82.88 83 SER A C 1
ATOM 604 O O . SER A 1 83 ? -4.252 -8.581 -0.164 1.00 82.88 83 SER A O 1
ATOM 606 N N . ASP A 1 84 ? -2.303 -9.679 -0.391 1.00 84.12 84 ASP A N 1
ATOM 607 C CA . ASP A 1 84 ? -2.562 -10.697 0.624 1.00 84.12 84 ASP A CA 1
ATOM 608 C C . ASP A 1 84 ? -2.466 -10.082 2.017 1.00 84.12 84 ASP A C 1
ATOM 610 O O . ASP A 1 84 ? -3.287 -10.367 2.891 1.00 84.12 84 ASP A O 1
ATOM 614 N N . LEU A 1 85 ? -1.518 -9.157 2.202 1.00 86.88 85 LEU A N 1
ATOM 615 C CA . LEU A 1 85 ? -1.430 -8.341 3.408 1.00 86.88 85 LEU A CA 1
ATOM 616 C C . LEU A 1 85 ? -2.698 -7.498 3.605 1.00 86.88 85 LEU A C 1
ATOM 618 O O . LEU A 1 85 ? -3.251 -7.456 4.707 1.00 86.88 85 LEU A O 1
ATOM 622 N N . ASN A 1 86 ? -3.192 -6.865 2.536 1.00 89.06 86 ASN A N 1
ATOM 623 C CA . ASN A 1 86 ? -4.437 -6.104 2.579 1.00 89.06 86 ASN A CA 1
ATOM 624 C C . ASN A 1 86 ? -5.631 -6.998 2.949 1.00 89.06 86 ASN A C 1
ATOM 626 O O . ASN A 1 86 ? -6.438 -6.615 3.794 1.00 89.06 86 ASN A O 1
ATOM 630 N N . GLN A 1 87 ? -5.714 -8.208 2.389 1.00 88.25 87 GLN A N 1
ATOM 631 C CA . GLN A 1 87 ? -6.782 -9.150 2.719 1.00 88.25 87 GLN A CA 1
ATOM 632 C C . GLN A 1 87 ? -6.738 -9.575 4.195 1.00 88.25 87 GLN A C 1
ATOM 634 O O . GLN A 1 87 ? -7.751 -9.464 4.887 1.00 88.25 87 GLN A O 1
ATOM 639 N N . ARG A 1 88 ? -5.561 -9.961 4.716 1.00 88.81 88 ARG A N 1
ATOM 640 C CA . ARG A 1 88 ? -5.381 -10.306 6.142 1.00 88.81 88 ARG A CA 1
ATOM 641 C C . ARG A 1 88 ? -5.822 -9.160 7.062 1.00 88.81 88 ARG A C 1
ATOM 643 O O . ARG A 1 88 ? -6.449 -9.392 8.096 1.00 88.81 88 ARG A O 1
ATOM 650 N N . LEU A 1 89 ? -5.526 -7.917 6.683 1.00 92.56 89 LEU A N 1
ATOM 651 C CA . LEU A 1 89 ? -5.921 -6.731 7.442 1.00 92.56 89 LEU A CA 1
ATOM 652 C C . LEU A 1 89 ? -7.435 -6.486 7.396 1.00 92.56 89 LEU A C 1
ATOM 654 O O . LEU A 1 89 ? -8.032 -6.196 8.435 1.00 92.56 89 LEU A O 1
ATOM 658 N N . VAL A 1 90 ? -8.071 -6.636 6.231 1.00 92.62 90 VAL A N 1
ATOM 659 C CA . VAL A 1 90 ? -9.535 -6.546 6.093 1.00 92.62 90 VAL A CA 1
ATOM 660 C C . VAL A 1 90 ? -10.225 -7.583 6.980 1.00 92.62 90 VAL A C 1
ATOM 662 O O . VAL A 1 90 ? -11.163 -7.236 7.705 1.00 92.62 90 VAL A O 1
ATOM 665 N N . ASP A 1 91 ? -9.727 -8.818 6.991 1.00 91.75 91 ASP A N 1
ATOM 666 C CA . ASP A 1 91 ? -10.268 -9.904 7.811 1.00 91.75 91 ASP A CA 1
ATOM 667 C C . ASP A 1 91 ? -10.103 -9.615 9.312 1.00 91.75 91 ASP A C 1
ATOM 669 O O . ASP A 1 91 ? -11.055 -9.746 10.090 1.00 91.75 91 ASP A O 1
ATOM 673 N N . ALA A 1 92 ? -8.930 -9.126 9.729 1.00 90.94 92 ALA A N 1
ATOM 674 C CA . ALA A 1 92 ? -8.679 -8.713 11.110 1.00 90.94 92 ALA A CA 1
ATOM 675 C C . ALA A 1 92 ? -9.606 -7.562 11.543 1.00 90.94 92 ALA A C 1
ATOM 677 O O . ALA A 1 92 ? -10.199 -7.596 12.626 1.00 90.94 92 ALA A O 1
ATOM 678 N N . VAL A 1 93 ? -9.805 -6.559 10.683 1.00 95.12 93 VAL A N 1
ATOM 679 C CA . VAL A 1 93 ? -10.743 -5.457 10.936 1.00 95.12 93 VAL A CA 1
ATOM 680 C C . VAL A 1 93 ? -12.185 -5.965 11.032 1.00 95.12 93 VAL A C 1
ATOM 682 O O . VAL A 1 93 ? -12.941 -5.519 11.905 1.00 95.12 93 VAL A O 1
ATOM 685 N N . ALA A 1 94 ? -12.585 -6.910 10.180 1.00 91.44 94 ALA A N 1
ATOM 686 C CA . ALA A 1 94 ? -13.901 -7.535 10.245 1.00 91.44 94 ALA A CA 1
ATOM 687 C C . ALA A 1 94 ? -14.103 -8.279 11.575 1.00 91.44 94 ALA A C 1
ATOM 689 O O . ALA A 1 94 ? -15.149 -8.114 12.215 1.00 91.44 94 ALA A O 1
ATOM 690 N N . ALA A 1 95 ? -13.088 -9.008 12.045 1.00 91.75 95 ALA A N 1
ATOM 691 C CA . ALA A 1 95 ? -13.100 -9.669 13.346 1.00 91.75 95 ALA A CA 1
ATOM 692 C C . ALA A 1 95 ? -13.243 -8.662 14.502 1.00 91.75 95 ALA A C 1
ATOM 694 O O . ALA A 1 95 ? -14.117 -8.832 15.355 1.00 91.75 95 ALA A O 1
ATOM 695 N N . ILE A 1 96 ? -12.483 -7.558 14.499 1.00 92.19 96 ILE A N 1
ATOM 696 C CA . ILE A 1 96 ? -12.599 -6.486 15.509 1.00 92.19 96 ILE A CA 1
ATOM 697 C C . ILE A 1 96 ? -14.013 -5.896 15.517 1.00 92.19 96 ILE A C 1
ATOM 699 O O . ILE A 1 96 ? -14.633 -5.728 16.574 1.00 92.19 96 ILE A O 1
ATOM 703 N N . ARG A 1 97 ? -14.571 -5.613 14.333 1.00 92.06 97 ARG A N 1
ATOM 704 C CA . ARG A 1 97 ? -15.950 -5.125 14.209 1.00 92.06 97 ARG A CA 1
ATOM 705 C C . ARG A 1 97 ? -16.943 -6.134 14.770 1.00 92.06 97 ARG A C 1
ATOM 707 O O . ARG A 1 97 ? -17.891 -5.720 15.440 1.00 92.06 97 ARG A O 1
ATOM 714 N N . GLN A 1 98 ? -16.731 -7.426 14.552 1.00 89.81 98 GLN A N 1
ATOM 715 C CA . GLN A 1 98 ? -17.597 -8.465 15.093 1.00 89.81 98 GLN A CA 1
ATOM 716 C C . GLN A 1 98 ? -17.522 -8.532 16.622 1.00 89.81 98 GLN A C 1
A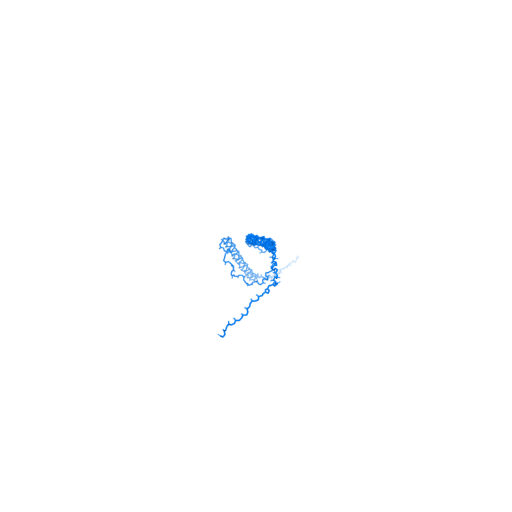TOM 718 O O . GLN A 1 98 ? -18.568 -8.508 17.271 1.00 89.81 98 GLN A O 1
ATOM 723 N N . VAL A 1 99 ? -16.319 -8.492 17.202 1.00 90.56 99 VAL A N 1
ATOM 724 C CA . VAL A 1 99 ? -16.108 -8.415 18.659 1.00 90.56 99 VAL A CA 1
ATOM 725 C C . VAL A 1 99 ? -16.828 -7.200 19.252 1.00 90.56 99 VAL A C 1
ATOM 727 O O . VAL A 1 99 ? -17.536 -7.326 20.251 1.00 90.56 99 VAL A O 1
ATOM 730 N N . SER A 1 100 ? -16.746 -6.037 18.596 1.00 90.44 100 SER A N 1
ATOM 731 C CA . SER A 1 100 ? -17.431 -4.817 19.052 1.00 90.44 100 SER A CA 1
ATOM 732 C C . SER A 1 100 ? -18.962 -4.953 19.090 1.00 90.44 100 SER A C 1
ATOM 734 O O . SER A 1 100 ? -19.618 -4.339 19.936 1.00 90.44 100 SER A O 1
ATOM 736 N N . LYS A 1 101 ? -19.544 -5.767 18.195 1.00 89.94 101 LYS A N 1
ATOM 737 C CA . LYS A 1 101 ? -20.992 -6.017 18.127 1.00 89.94 101 LYS A CA 1
ATOM 738 C C . LYS A 1 101 ? -21.446 -6.986 19.213 1.00 89.94 101 LYS A C 1
ATOM 740 O O . LYS A 1 101 ? -22.445 -6.718 19.875 1.00 89.94 101 LYS A O 1
ATOM 745 N N . VAL A 1 102 ? -20.727 -8.095 19.388 1.00 90.44 102 VAL A N 1
ATOM 746 C CA . VAL A 1 102 ? -21.126 -9.175 20.307 1.00 90.44 102 VAL A CA 1
ATOM 747 C C . VAL A 1 102 ? -20.753 -8.893 21.763 1.00 90.44 102 VAL A C 1
ATOM 749 O O . VAL A 1 102 ? -21.354 -9.465 22.671 1.00 90.44 102 VAL A O 1
ATOM 752 N N . SER A 1 1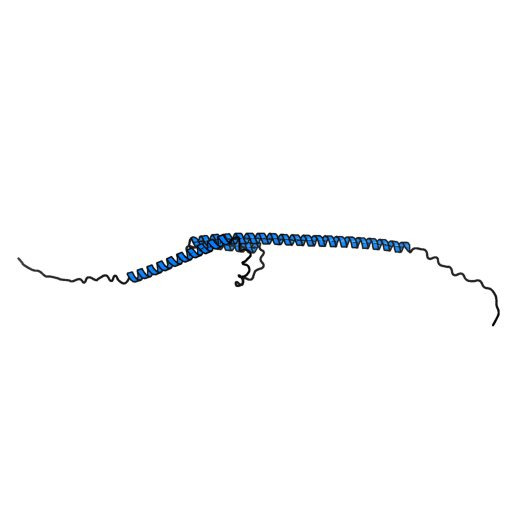03 ? -19.790 -7.999 22.008 1.00 88.69 103 SER A N 1
ATOM 753 C CA . SER A 1 103 ? -19.354 -7.674 23.364 1.00 88.69 103 SER A CA 1
ATOM 754 C C . SER A 1 103 ? -20.434 -6.907 24.135 1.00 88.69 103 SER A C 1
ATOM 756 O O . SER A 1 103 ? -20.820 -5.783 23.787 1.00 88.69 103 SER A O 1
ATOM 758 N N . LYS A 1 104 ? -20.915 -7.531 25.217 1.00 89.25 104 LYS A N 1
ATOM 759 C CA . LYS A 1 104 ? -21.863 -6.943 26.178 1.00 89.25 104 LYS A CA 1
ATOM 760 C C . LYS A 1 104 ? -21.179 -6.027 27.199 1.00 89.25 104 LYS A C 1
ATOM 762 O O . LYS A 1 104 ? -21.847 -5.177 27.767 1.00 89.25 104 LYS A O 1
ATOM 767 N N . GLY A 1 105 ? -19.870 -6.195 27.411 1.00 86.44 105 GLY A N 1
ATOM 768 C CA . GLY A 1 105 ? -19.084 -5.426 28.386 1.00 86.44 105 GLY A CA 1
ATOM 769 C C . GLY A 1 105 ? -18.457 -4.147 27.831 1.00 86.44 105 GLY A C 1
ATOM 770 O O . GLY A 1 105 ? -17.859 -3.390 28.585 1.00 86.44 105 GLY A O 1
ATOM 771 N N . LEU A 1 106 ? -18.570 -3.897 26.524 1.00 85.56 106 LEU A N 1
ATOM 772 C CA . LEU A 1 106 ? -18.045 -2.678 25.916 1.00 85.56 106 LEU A CA 1
ATOM 773 C C . LEU A 1 106 ? -19.076 -1.545 25.997 1.00 85.56 106 LEU A C 1
ATOM 775 O O . LEU A 1 106 ? -20.198 -1.700 25.501 1.00 85.56 106 LEU A O 1
ATOM 779 N N . SER A 1 107 ? -18.680 -0.400 26.556 1.00 87.88 107 SER A N 1
ATOM 780 C CA . SER A 1 107 ? -19.527 0.796 26.601 1.00 87.88 107 SER A CA 1
ATOM 781 C C . SER A 1 107 ? -19.778 1.364 25.194 1.00 87.88 107 SER A C 1
ATOM 783 O O . SER A 1 107 ? -19.049 1.075 24.235 1.00 87.88 107 SER A O 1
ATOM 785 N N . GLY A 1 108 ? -20.837 2.168 25.042 1.00 88.88 108 GLY A N 1
ATOM 786 C CA . GLY A 1 108 ? -21.215 2.769 23.756 1.00 88.88 108 GLY A CA 1
ATOM 787 C C . GLY A 1 108 ? -20.095 3.618 23.145 1.00 88.88 108 GLY A C 1
ATOM 788 O O . GLY A 1 108 ? -19.828 3.514 21.944 1.00 88.88 108 GLY A O 1
ATOM 789 N N . CYS A 1 109 ? -19.383 4.376 23.981 1.00 86.94 109 CYS A N 1
ATOM 790 C CA . CYS A 1 109 ? -18.223 5.165 23.575 1.00 86.94 109 CYS A CA 1
ATOM 791 C C . CYS A 1 109 ? -17.065 4.289 23.086 1.00 86.94 109 CYS A C 1
ATOM 793 O O . CYS A 1 109 ? -16.541 4.544 22.002 1.00 86.94 109 CYS A O 1
ATOM 795 N N . SER A 1 110 ? -16.729 3.196 23.778 1.00 87.81 110 SER A N 1
ATOM 796 C CA . SER A 1 110 ? -15.710 2.244 23.307 1.00 87.81 110 SER A CA 1
ATOM 797 C C . SER A 1 110 ? -16.091 1.598 21.971 1.00 87.81 110 SER A C 1
ATOM 799 O O . SER A 1 110 ? -15.250 1.442 21.086 1.00 87.81 110 SER A O 1
ATOM 801 N N . LYS A 1 111 ? -17.374 1.257 21.774 1.00 92.06 111 LYS A N 1
ATOM 802 C CA . LYS A 1 111 ? -17.865 0.710 20.494 1.00 92.06 111 LYS A CA 1
ATOM 803 C C . LYS A 1 111 ? -17.742 1.727 19.364 1.00 92.06 111 LYS A C 1
ATOM 805 O O . LYS A 1 111 ? -17.405 1.348 18.242 1.00 92.06 111 LYS A O 1
ATOM 810 N N . LYS A 1 112 ? -18.017 3.004 19.641 1.00 90.75 112 LYS A N 1
ATOM 811 C CA . LYS A 1 112 ? -17.840 4.096 18.678 1.00 90.75 112 LYS A CA 1
ATOM 812 C C . LYS A 1 112 ? -16.362 4.276 18.324 1.00 90.75 112 LYS A C 1
ATOM 814 O O . LYS A 1 112 ? -16.037 4.255 17.140 1.00 90.75 112 LYS A O 1
ATOM 819 N N . ALA A 1 113 ? -15.486 4.329 19.326 1.00 89.12 113 ALA A N 1
ATOM 820 C CA . ALA A 1 113 ? -14.040 4.436 19.147 1.00 89.12 113 ALA A CA 1
ATOM 821 C C . ALA A 1 113 ? -13.473 3.289 18.293 1.00 89.12 113 ALA A C 1
ATOM 823 O O . ALA A 1 113 ? -12.719 3.532 17.358 1.00 89.12 113 ALA A O 1
ATOM 824 N N . LEU A 1 114 ? -13.896 2.040 18.534 1.00 90.31 114 LEU A N 1
ATOM 825 C CA . LEU A 1 114 ? -13.481 0.892 17.715 1.00 90.31 114 LEU A CA 1
ATOM 826 C C . LEU A 1 114 ? -13.961 0.986 16.261 1.00 90.31 114 LEU A C 1
ATOM 828 O O . LEU A 1 114 ? -13.221 0.646 15.337 1.00 90.31 114 LEU A O 1
ATOM 832 N N . LYS A 1 115 ? -15.199 1.435 16.025 1.00 92.44 115 LYS A N 1
ATOM 833 C CA . LYS A 1 115 ? -15.713 1.631 14.657 1.00 92.44 115 LYS A CA 1
ATOM 834 C C . LYS A 1 115 ? -14.920 2.699 13.910 1.00 92.44 115 LYS A C 1
ATOM 836 O O . LYS A 1 115 ? -14.611 2.519 12.737 1.00 92.44 115 LYS A O 1
ATOM 841 N N . GLU A 1 116 ? -14.581 3.778 14.599 1.00 90.75 116 GLU A N 1
ATOM 842 C CA . GLU A 1 116 ? -13.805 4.886 14.055 1.00 90.75 116 GLU A CA 1
ATOM 843 C C . GLU A 1 116 ? -12.353 4.488 13.780 1.00 90.75 116 GLU A C 1
ATOM 845 O O . GLU A 1 116 ? -11.861 4.687 12.671 1.00 90.75 116 GLU A O 1
ATOM 850 N N . ALA A 1 117 ? -11.705 3.816 14.734 1.00 89.62 117 ALA A N 1
ATOM 851 C CA . ALA A 1 117 ? -10.363 3.272 14.566 1.00 89.62 117 ALA A CA 1
ATOM 852 C C . ALA A 1 117 ? -10.302 2.281 13.395 1.00 89.62 117 ALA A C 1
ATOM 854 O O . ALA A 1 117 ? -9.446 2.403 12.526 1.00 89.62 117 ALA A O 1
ATOM 855 N N . THR A 1 118 ? -11.251 1.342 13.309 1.00 93.00 118 THR A N 1
ATOM 856 C CA . THR A 1 118 ? -11.293 0.390 12.187 1.00 93.00 118 THR A CA 1
ATOM 857 C C . THR A 1 118 ? -11.561 1.057 10.839 1.00 93.00 118 THR A C 1
ATOM 859 O O . THR A 1 118 ? -11.034 0.599 9.832 1.00 93.00 118 THR A O 1
ATOM 862 N N . ALA A 1 119 ? -12.360 2.127 10.785 1.00 91.56 119 ALA A N 1
ATOM 863 C CA . ALA A 1 119 ? -12.540 2.906 9.559 1.00 91.56 119 ALA A CA 1
ATOM 864 C C . ALA A 1 119 ? -11.252 3.645 9.152 1.00 91.56 119 ALA A C 1
ATOM 866 O O . ALA A 1 119 ? -10.883 3.611 7.983 1.00 91.56 119 ALA A O 1
ATOM 867 N N . SER A 1 120 ? -10.552 4.247 10.118 1.00 91.44 120 SER A N 1
ATOM 868 C CA . SER A 1 120 ? -9.268 4.931 9.907 1.00 91.44 120 SER A CA 1
ATOM 869 C C . SER A 1 120 ? -8.171 3.982 9.406 1.00 91.44 120 SER A C 1
ATOM 871 O O . SER A 1 120 ? -7.423 4.313 8.485 1.00 91.44 120 SER A O 1
ATOM 873 N N . ILE A 1 121 ? -8.112 2.765 9.961 1.00 91.75 121 ILE A N 1
ATOM 874 C CA . ILE A 1 121 ? -7.183 1.720 9.513 1.00 91.75 121 ILE A CA 1
ATOM 875 C C . ILE A 1 121 ? -7.449 1.368 8.046 1.00 91.75 121 ILE A C 1
ATOM 877 O O . ILE A 1 121 ? -6.527 1.426 7.242 1.00 91.75 121 ILE A O 1
ATOM 881 N N . LEU A 1 122 ? -8.702 1.075 7.677 1.00 92.19 122 LEU A N 1
ATOM 882 C CA . LEU A 1 122 ? -9.049 0.716 6.295 1.00 92.19 122 LEU A CA 1
ATOM 883 C C . LEU A 1 122 ? -8.725 1.833 5.294 1.00 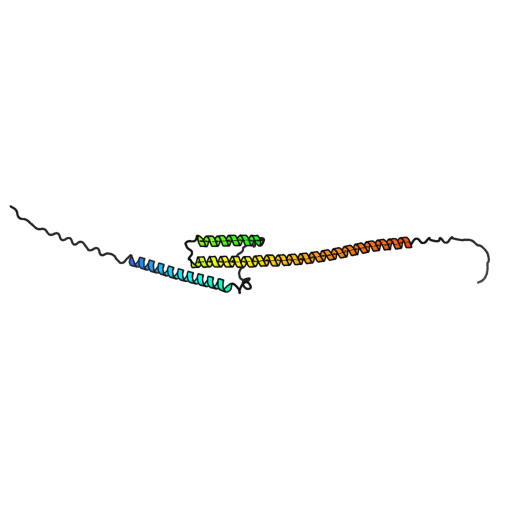92.19 122 LEU A C 1
ATOM 885 O O . LEU A 1 122 ? -8.216 1.550 4.213 1.00 92.19 122 LEU A O 1
ATOM 889 N N . GLU A 1 123 ? -8.993 3.092 5.647 1.00 90.69 123 GLU A N 1
ATOM 890 C CA . GLU A 1 123 ? -8.634 4.238 4.805 1.00 90.69 123 GLU A CA 1
ATOM 891 C C . GLU A 1 123 ? -7.118 4.322 4.593 1.00 90.69 123 GLU A C 1
ATOM 893 O O . GLU A 1 123 ? -6.652 4.417 3.457 1.00 90.69 123 GLU A O 1
ATOM 898 N N . SER A 1 124 ? -6.343 4.222 5.675 1.00 87.12 124 SER A N 1
ATOM 899 C CA . SER A 1 124 ? -4.880 4.292 5.615 1.00 87.12 124 SER A CA 1
ATOM 900 C C . SER A 1 124 ? -4.296 3.149 4.779 1.00 87.12 124 SER A C 1
ATOM 902 O O . SER A 1 124 ? -3.426 3.376 3.938 1.00 87.12 124 SER A O 1
ATOM 904 N N . THR A 1 125 ? -4.806 1.926 4.950 1.00 90.19 125 THR A N 1
ATOM 905 C CA . THR A 1 125 ? -4.372 0.762 4.167 1.00 90.19 125 THR A CA 1
ATOM 906 C C . THR A 1 125 ? -4.709 0.921 2.689 1.00 90.19 125 THR A C 1
ATOM 908 O O . THR A 1 125 ? -3.871 0.618 1.844 1.00 90.19 125 THR A O 1
ATOM 911 N N . GLN A 1 126 ? -5.884 1.459 2.352 1.00 89.06 126 GLN A N 1
ATOM 912 C CA . GLN A 1 126 ? -6.257 1.708 0.959 1.00 89.06 126 GLN A CA 1
ATOM 913 C C . GLN A 1 126 ? -5.332 2.734 0.289 1.00 89.06 126 GLN A C 1
ATOM 915 O O . GLN A 1 126 ? -4.945 2.557 -0.871 1.00 89.06 126 GLN A O 1
ATOM 920 N N . VAL A 1 127 ? -4.955 3.797 1.009 1.00 88.25 127 VAL A N 1
ATOM 921 C CA . VAL A 1 127 ? -3.983 4.790 0.525 1.00 88.25 127 VAL A CA 1
ATOM 922 C C . VAL A 1 127 ? -2.628 4.132 0.267 1.00 88.25 127 VAL A C 1
ATOM 924 O O . VAL A 1 127 ? -2.057 4.325 -0.807 1.00 88.25 127 VAL A O 1
ATOM 927 N N . LEU A 1 128 ? -2.139 3.318 1.207 1.00 87.75 128 LEU A N 1
ATOM 928 C CA . LEU A 1 128 ? -0.876 2.591 1.054 1.00 87.75 128 LEU A CA 1
ATOM 929 C C . LEU A 1 128 ? -0.913 1.633 -0.138 1.00 87.75 128 LEU A C 1
ATOM 931 O O . LEU A 1 128 ? -0.015 1.684 -0.970 1.00 87.75 128 LEU A O 1
ATOM 935 N N . LEU A 1 129 ? -1.973 0.834 -0.278 1.00 88.38 129 LEU A N 1
ATOM 936 C CA . LEU A 1 129 ? -2.134 -0.093 -1.397 1.00 88.38 129 LEU A CA 1
ATOM 937 C C . LEU A 1 129 ? -2.105 0.641 -2.741 1.00 88.38 129 LEU A C 1
ATOM 939 O O . LEU A 1 129 ? -1.393 0.241 -3.659 1.00 88.38 129 LEU A O 1
ATOM 943 N N . THR A 1 130 ? -2.850 1.744 -2.844 1.00 87.19 130 THR A N 1
ATOM 944 C CA . THR A 1 130 ? -2.886 2.563 -4.062 1.00 87.19 130 THR A CA 1
ATOM 945 C C . THR A 1 130 ? -1.494 3.097 -4.385 1.00 87.19 130 THR A C 1
ATOM 947 O O . THR A 1 130 ? -1.040 2.985 -5.523 1.00 87.19 130 THR A O 1
ATOM 950 N N . ARG A 1 131 ? -0.787 3.619 -3.376 1.00 87.31 131 ARG A N 1
ATOM 951 C CA . ARG A 1 131 ? 0.574 4.132 -3.525 1.00 87.31 131 ARG A CA 1
ATOM 952 C C . ARG A 1 131 ? 1.533 3.042 -4.002 1.00 87.31 131 ARG A C 1
ATOM 954 O O . ARG A 1 131 ? 2.187 3.248 -5.021 1.00 87.31 131 ARG A O 1
ATOM 961 N N . THR A 1 132 ? 1.554 1.885 -3.343 1.00 86.94 132 THR A N 1
ATOM 962 C CA . THR A 1 132 ? 2.403 0.745 -3.717 1.00 86.94 132 THR A CA 1
ATOM 963 C C . THR A 1 132 ? 2.159 0.326 -5.162 1.00 86.94 132 THR A C 1
ATOM 965 O O . THR A 1 132 ? 3.106 0.267 -5.939 1.00 86.94 132 THR A O 1
ATOM 968 N N . VAL A 1 133 ? 0.897 0.145 -5.567 1.00 84.19 133 VAL A N 1
ATOM 969 C CA . VAL A 1 133 ? 0.554 -0.235 -6.948 1.00 84.19 133 VAL A CA 1
ATOM 970 C C . VAL A 1 133 ? 1.020 0.823 -7.954 1.00 84.19 133 VAL A C 1
ATOM 972 O O . VAL A 1 133 ? 1.546 0.484 -9.018 1.00 84.19 133 VAL A O 1
ATOM 975 N N . THR A 1 134 ? 0.846 2.113 -7.647 1.00 86.44 134 THR A N 1
ATOM 976 C CA . THR A 1 134 ? 1.260 3.199 -8.552 1.00 86.44 134 THR A CA 1
ATOM 977 C C . THR A 1 134 ? 2.776 3.334 -8.678 1.00 86.44 134 THR A C 1
ATOM 979 O O . THR A 1 134 ? 3.277 3.503 -9.790 1.00 86.44 134 THR A O 1
ATOM 982 N N . GLU A 1 135 ? 3.514 3.236 -7.571 1.00 85.06 135 GLU A N 1
ATOM 983 C CA . GLU A 1 135 ? 4.976 3.325 -7.557 1.00 85.06 135 GLU A CA 1
ATOM 984 C C . GLU A 1 135 ? 5.601 2.102 -8.240 1.00 85.06 135 GLU A C 1
ATOM 986 O O . GLU A 1 135 ? 6.473 2.254 -9.098 1.00 85.06 135 GLU A O 1
ATOM 991 N N . GLU A 1 136 ? 5.091 0.903 -7.952 1.00 85.44 136 GLU A N 1
ATOM 992 C CA . GLU A 1 136 ? 5.515 -0.338 -8.600 1.00 85.44 136 GLU A CA 1
ATOM 993 C C . GLU A 1 136 ? 5.286 -0.277 -10.115 1.00 85.44 136 GLU A C 1
ATOM 995 O O . GLU A 1 136 ? 6.209 -0.510 -10.902 1.00 85.44 136 GLU A O 1
ATOM 1000 N N . THR A 1 137 ? 4.091 0.128 -10.564 1.00 84.62 137 THR A N 1
ATOM 1001 C CA . THR A 1 137 ? 3.843 0.271 -12.007 1.00 84.62 137 THR A CA 1
ATOM 1002 C C . THR A 1 137 ? 4.675 1.380 -12.650 1.00 84.62 137 THR A C 1
ATOM 1004 O O . THR A 1 137 ? 5.044 1.251 -13.819 1.00 84.62 137 THR A O 1
ATOM 1007 N N . ALA A 1 138 ? 4.999 2.468 -11.947 1.00 85.31 138 ALA A N 1
ATOM 1008 C CA . ALA A 1 138 ? 5.906 3.493 -12.463 1.00 85.31 138 ALA A CA 1
ATOM 1009 C C . ALA A 1 138 ? 7.330 2.944 -12.656 1.00 85.31 138 ALA A C 1
ATOM 1011 O O . ALA A 1 138 ? 7.929 3.150 -13.717 1.00 85.31 138 ALA A O 1
ATOM 1012 N N . LEU A 1 139 ? 7.838 2.189 -11.679 1.00 91.38 139 LEU A N 1
ATOM 1013 C CA . LEU A 1 139 ? 9.151 1.550 -11.734 1.00 91.38 139 LEU A CA 1
ATOM 1014 C C . LEU A 1 139 ? 9.228 0.525 -12.874 1.00 91.38 139 LEU A C 1
ATOM 1016 O O . LEU A 1 139 ? 10.145 0.584 -13.694 1.00 91.38 139 LEU A O 1
ATOM 1020 N N . LEU A 1 140 ? 8.225 -0.349 -12.992 1.00 93.00 140 LEU A N 1
ATOM 1021 C CA . LEU A 1 140 ? 8.144 -1.338 -14.070 1.00 93.00 140 LEU A CA 1
ATOM 1022 C C . LEU A 1 140 ? 8.075 -0.679 -15.454 1.00 93.00 140 LEU A C 1
ATOM 1024 O O . LEU A 1 140 ? 8.709 -1.149 -16.401 1.00 93.00 140 LEU A O 1
ATOM 1028 N N . ARG A 1 141 ? 7.348 0.437 -15.604 1.00 90.44 141 ARG A N 1
ATOM 1029 C CA . ARG A 1 141 ? 7.328 1.204 -16.864 1.00 90.44 141 ARG A CA 1
ATOM 1030 C C . ARG A 1 141 ? 8.692 1.813 -17.182 1.00 90.44 141 ARG A C 1
ATOM 1032 O O . ARG A 1 141 ? 9.125 1.752 -18.332 1.00 90.44 141 ARG A O 1
ATOM 1039 N N . ALA A 1 142 ? 9.382 2.371 -16.188 1.00 92.88 142 ALA A N 1
ATOM 1040 C CA . ALA A 1 142 ? 10.721 2.927 -16.367 1.00 92.88 142 ALA A CA 1
ATOM 1041 C C . ALA A 1 142 ? 11.738 1.846 -16.772 1.00 92.88 142 ALA A C 1
ATOM 1043 O O . ALA A 1 142 ? 12.518 2.047 -17.706 1.00 92.88 142 ALA A O 1
ATOM 1044 N N . GLN A 1 143 ? 11.685 0.676 -16.130 1.00 95.75 143 GLN A N 1
ATOM 1045 C CA . GLN A 1 143 ? 12.529 -0.472 -16.463 1.00 95.75 143 GLN A CA 1
ATOM 1046 C C . GLN A 1 143 ? 12.244 -1.005 -17.868 1.00 95.75 143 GLN A C 1
ATOM 1048 O O . GLN A 1 143 ? 13.179 -1.187 -18.644 1.00 95.75 143 GLN A O 1
ATOM 1053 N N . ASN A 1 144 ? 10.973 -1.168 -18.244 1.00 94.12 144 ASN A N 1
ATOM 1054 C CA . ASN A 1 144 ? 10.602 -1.570 -19.603 1.00 94.12 144 ASN A CA 1
ATOM 1055 C C . ASN A 1 144 ? 11.090 -0.569 -20.653 1.00 94.12 144 ASN A C 1
ATOM 1057 O O . ASN A 1 144 ? 11.609 -0.974 -21.690 1.00 94.12 144 ASN A O 1
ATOM 1061 N N . LYS A 1 145 ? 10.990 0.738 -20.38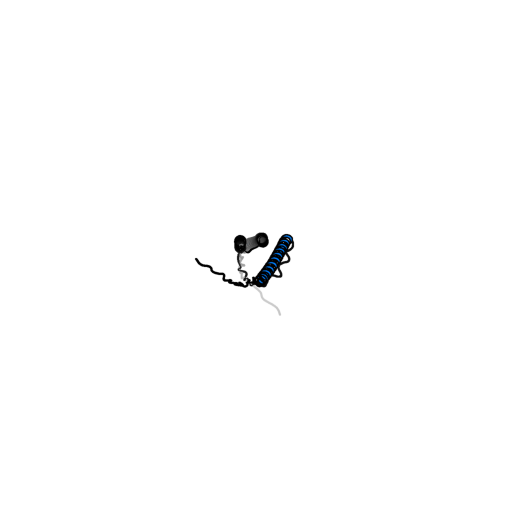1 1.00 95.69 145 LYS A N 1
ATOM 1062 C CA . LYS A 1 145 ? 11.525 1.775 -21.274 1.00 95.69 145 LYS A CA 1
ATOM 1063 C C . LYS A 1 145 ? 13.043 1.654 -21.432 1.00 95.69 145 LYS A C 1
ATOM 1065 O O . LYS A 1 145 ? 13.544 1.759 -22.549 1.00 95.69 145 LYS A O 1
ATOM 1070 N N . LYS A 1 146 ? 13.767 1.412 -20.336 1.00 96.75 146 LYS A N 1
ATOM 1071 C CA . LYS A 1 146 ? 15.221 1.200 -20.358 1.00 96.75 146 LYS A CA 1
ATOM 1072 C C . LYS A 1 146 ? 15.594 -0.044 -21.167 1.00 96.75 146 LYS A C 1
ATOM 1074 O O . LYS A 1 146 ? 16.438 0.049 -22.051 1.00 96.75 146 LYS A O 1
ATOM 1079 N N . LEU A 1 147 ? 14.934 -1.172 -20.911 1.00 97.81 147 LEU A N 1
ATOM 1080 C CA . LEU A 1 147 ? 15.156 -2.420 -21.646 1.00 97.81 147 LEU A CA 1
ATOM 1081 C C . LEU A 1 147 ? 14.840 -2.264 -23.136 1.00 97.81 147 LEU A C 1
ATOM 1083 O O . LEU A 1 147 ? 15.602 -2.727 -23.977 1.00 97.81 147 LEU A O 1
ATOM 1087 N N . ALA A 1 148 ? 13.753 -1.568 -23.477 1.00 97.06 148 ALA A N 1
ATOM 1088 C CA . ALA A 1 148 ? 13.400 -1.284 -24.863 1.00 97.06 148 ALA A CA 1
ATOM 1089 C C . ALA A 1 148 ? 14.472 -0.440 -25.572 1.00 97.06 148 ALA A C 1
ATOM 1091 O O . ALA A 1 148 ? 14.801 -0.729 -26.721 1.00 97.06 148 ALA A O 1
ATOM 1092 N N . ALA A 1 149 ? 15.046 0.558 -24.890 1.00 96.75 149 ALA A N 1
ATOM 1093 C CA . ALA A 1 149 ? 16.145 1.360 -25.426 1.00 96.75 149 ALA A CA 1
ATOM 1094 C C . ALA A 1 149 ? 17.410 0.516 -25.656 1.00 96.75 149 ALA A C 1
ATOM 1096 O O . ALA A 1 149 ? 17.959 0.542 -26.753 1.00 96.75 149 ALA A O 1
ATOM 1097 N N . GLN A 1 150 ? 17.805 -0.302 -24.675 1.00 97.69 150 GLN A N 1
ATOM 1098 C CA . GLN A 1 150 ? 18.952 -1.213 -24.800 1.00 97.69 150 GLN A CA 1
ATOM 1099 C C . GLN A 1 150 ? 18.764 -2.217 -25.945 1.00 97.69 150 GLN A C 1
ATOM 1101 O O . GLN A 1 150 ? 19.674 -2.474 -26.724 1.00 97.69 150 GLN A O 1
ATOM 1106 N N . MET A 1 151 ? 17.552 -2.750 -26.100 1.00 97.62 151 MET A N 1
ATOM 1107 C CA . MET A 1 151 ? 17.201 -3.646 -27.201 1.00 97.62 151 MET A CA 1
ATOM 1108 C C . MET A 1 151 ? 17.183 -2.950 -28.569 1.00 97.62 151 MET A C 1
ATOM 1110 O O . MET A 1 151 ? 17.336 -3.616 -29.592 1.00 97.62 151 MET A O 1
ATOM 1114 N N . ALA A 1 152 ? 16.930 -1.642 -28.628 1.00 96.94 152 ALA A N 1
ATOM 1115 C CA . ALA A 1 152 ? 17.010 -0.874 -29.869 1.00 96.94 152 ALA A CA 1
ATOM 1116 C C . ALA A 1 152 ? 18.470 -0.594 -30.249 1.00 96.94 152 ALA A C 1
ATOM 1118 O O . ALA A 1 152 ? 18.840 -0.769 -31.407 1.00 96.94 152 ALA A O 1
ATOM 1119 N N . GLU A 1 153 ? 19.292 -0.230 -29.266 1.00 97.38 153 GLU A N 1
ATOM 1120 C CA . GLU A 1 153 ? 20.732 -0.015 -29.420 1.00 97.38 153 GLU A CA 1
ATOM 1121 C C . GLU A 1 153 ? 21.438 -1.292 -29.881 1.00 97.38 153 GLU A C 1
ATOM 1123 O O . GLU A 1 153 ? 22.055 -1.297 -30.941 1.00 97.38 153 GLU A O 1
ATOM 1128 N N . LEU A 1 154 ? 21.210 -2.415 -29.197 1.00 98.00 154 LEU A N 1
ATOM 1129 C CA . LEU A 1 154 ? 21.809 -3.698 -29.568 1.00 98.00 154 LEU A CA 1
ATOM 1130 C C . LEU A 1 154 ? 21.393 -4.158 -30.975 1.00 98.00 154 LEU A C 1
ATOM 1132 O O . LEU A 1 154 ? 22.188 -4.731 -31.717 1.00 98.00 154 LEU A O 1
ATOM 1136 N N . ARG A 1 155 ? 20.139 -3.902 -31.376 1.00 97.62 155 ARG A N 1
ATOM 1137 C CA . ARG A 1 155 ? 19.693 -4.189 -32.749 1.00 97.62 155 ARG A CA 1
ATOM 1138 C C . ARG A 1 155 ? 20.406 -3.314 -33.771 1.00 97.62 155 ARG A C 1
ATOM 1140 O O . ARG A 1 155 ? 20.734 -3.814 -34.841 1.00 97.62 155 ARG A O 1
ATOM 1147 N N . LYS A 1 156 ? 20.631 -2.038 -33.458 1.00 97.81 156 LYS A N 1
ATOM 1148 C CA . LYS A 1 156 ? 21.367 -1.119 -34.326 1.00 97.81 156 LYS A CA 1
ATOM 1149 C C . LYS A 1 156 ? 22.813 -1.588 -34.503 1.00 97.81 156 LYS A C 1
ATOM 1151 O O . LYS A 1 156 ? 23.229 -1.774 -35.640 1.00 97.81 156 LYS A O 1
ATOM 1156 N N . GLU A 1 157 ? 23.516 -1.867 -33.408 1.00 97.44 157 GLU A N 1
ATOM 1157 C CA . GLU A 1 157 ? 24.895 -2.380 -33.433 1.00 97.44 157 GLU A CA 1
ATOM 1158 C C . GLU A 1 157 ? 25.004 -3.684 -34.238 1.00 97.44 157 GLU A C 1
ATOM 1160 O O . GLU A 1 157 ? 25.922 -3.875 -35.030 1.00 97.44 157 GLU A O 1
ATOM 1165 N N . HIS A 1 158 ? 24.028 -4.581 -34.089 1.00 97.50 158 HIS A N 1
ATOM 1166 C CA . HIS A 1 158 ? 23.998 -5.836 -34.833 1.00 97.50 158 HIS A CA 1
ATOM 1167 C C . HIS A 1 158 ? 23.798 -5.641 -36.345 1.00 97.50 158 HIS A C 1
ATOM 1169 O O . HIS A 1 158 ? 24.403 -6.356 -37.147 1.00 97.50 158 HIS A O 1
ATOM 1175 N N . GLU A 1 159 ? 22.955 -4.692 -36.756 1.00 97.81 159 GLU A N 1
ATOM 1176 C CA . GLU A 1 159 ? 22.786 -4.366 -38.176 1.00 97.81 159 GLU A CA 1
ATOM 1177 C C . GLU A 1 159 ? 24.010 -3.638 -38.752 1.00 97.81 159 GLU A C 1
ATOM 1179 O O . GLU A 1 159 ? 24.402 -3.922 -39.884 1.00 97.81 159 GLU A O 1
ATOM 1184 N N . GLU A 1 160 ? 24.669 -2.779 -37.971 1.00 97.19 160 GLU A N 1
ATOM 1185 C CA . GLU A 1 160 ? 25.944 -2.153 -38.344 1.00 97.19 160 GLU A CA 1
ATOM 1186 C C . GLU A 1 160 ? 27.035 -3.211 -38.558 1.00 97.19 160 GLU A C 1
ATOM 1188 O O . GLU A 1 160 ? 27.644 -3.257 -39.627 1.00 97.19 160 GLU A O 1
ATOM 1193 N N . LEU A 1 161 ? 27.197 -4.149 -37.619 1.00 97.81 161 LEU A N 1
ATOM 1194 C CA . LEU A 1 161 ? 28.177 -5.231 -37.734 1.00 97.81 161 LEU A CA 1
ATOM 1195 C C . LEU A 1 161 ? 27.910 -6.136 -38.948 1.00 97.81 161 LEU A C 1
ATOM 1197 O O . LEU A 1 161 ? 28.832 -6.535 -39.662 1.00 97.81 161 LEU A O 1
ATOM 1201 N N . LYS A 1 162 ? 26.640 -6.451 -39.230 1.00 97.44 162 LYS A N 1
ATOM 1202 C CA . LYS A 1 162 ? 26.271 -7.177 -40.454 1.00 97.44 162 LYS A CA 1
ATOM 1203 C C . LYS A 1 162 ? 26.650 -6.401 -41.712 1.00 97.44 162 LYS A C 1
ATOM 1205 O O . LYS A 1 162 ? 27.152 -7.007 -42.661 1.00 97.44 162 LYS A O 1
ATOM 1210 N N . ALA A 1 163 ? 26.393 -5.094 -41.742 1.00 96.56 163 ALA A N 1
ATOM 1211 C CA . ALA A 1 163 ? 26.736 -4.249 -42.879 1.00 96.56 163 ALA A CA 1
ATOM 1212 C C . ALA A 1 163 ? 28.256 -4.203 -43.093 1.00 96.56 163 ALA A C 1
ATOM 1214 O O . ALA A 1 163 ? 28.717 -4.386 -44.221 1.00 96.56 163 ALA A O 1
ATOM 1215 N N . GLU A 1 164 ? 29.033 -4.059 -42.019 1.00 96.31 164 GLU A N 1
ATOM 1216 C CA . GLU A 1 164 ? 30.496 -4.132 -42.050 1.00 96.31 164 GLU A CA 1
ATOM 1217 C C . GLU A 1 164 ? 30.990 -5.480 -42.581 1.00 96.31 164 GLU A C 1
ATOM 1219 O O . GLU A 1 164 ? 31.822 -5.508 -43.483 1.00 96.31 164 GLU A O 1
ATOM 1224 N N . MET A 1 165 ? 30.428 -6.603 -42.124 1.00 95.75 165 MET A N 1
ATOM 1225 C CA . MET A 1 165 ? 30.784 -7.929 -42.641 1.00 95.75 165 MET A CA 1
ATOM 1226 C C . MET A 1 165 ? 30.498 -8.085 -44.141 1.00 95.75 165 MET A C 1
ATOM 1228 O O . MET A 1 165 ? 31.281 -8.705 -44.868 1.00 95.75 165 MET A O 1
ATOM 1232 N N . VAL A 1 166 ? 29.370 -7.557 -44.621 1.00 95.56 166 VAL A N 1
ATOM 1233 C CA . VAL A 1 166 ? 29.022 -7.582 -46.051 1.00 95.56 166 VAL A CA 1
ATOM 1234 C C . VAL A 1 166 ? 29.979 -6.703 -46.856 1.00 95.56 166 VAL A C 1
ATOM 1236 O O . VAL A 1 166 ? 30.420 -7.114 -47.933 1.00 95.56 166 VAL A O 1
ATOM 1239 N N . ASN A 1 167 ? 30.325 -5.524 -46.340 1.00 94.31 167 ASN A N 1
ATOM 1240 C CA . ASN A 1 167 ? 31.286 -4.620 -46.967 1.00 94.31 167 ASN A CA 1
ATOM 1241 C C . ASN A 1 167 ? 32.684 -5.240 -47.012 1.00 94.31 167 ASN A C 1
ATOM 1243 O O . ASN A 1 167 ? 33.275 -5.293 -48.086 1.00 94.31 167 ASN A O 1
ATOM 1247 N N . PHE A 1 168 ? 33.152 -5.820 -45.906 1.00 95.19 168 PHE A N 1
ATOM 1248 C CA . PHE A 1 168 ? 34.434 -6.517 -45.827 1.00 95.19 168 PHE A CA 1
ATOM 1249 C C . PHE A 1 168 ? 34.525 -7.651 -46.851 1.00 95.19 168 PHE A C 1
ATOM 1251 O O . PHE A 1 168 ? 35.484 -7.729 -47.613 1.00 95.19 168 PHE A O 1
ATOM 1258 N N . ARG A 1 169 ? 33.488 -8.498 -46.953 1.00 93.50 169 ARG A N 1
ATOM 1259 C CA . ARG A 1 169 ? 33.432 -9.551 -47.983 1.00 93.50 169 ARG A CA 1
ATOM 1260 C C . ARG A 1 169 ? 33.491 -8.972 -49.397 1.00 93.50 169 ARG A C 1
ATOM 1262 O O . ARG A 1 169 ? 34.180 -9.517 -50.253 1.00 93.50 169 ARG A O 1
ATOM 1269 N N . ARG A 1 170 ? 32.780 -7.871 -49.657 1.00 92.12 170 ARG A N 1
ATOM 1270 C CA . ARG A 1 170 ? 32.775 -7.206 -50.968 1.00 92.12 170 ARG A CA 1
ATOM 1271 C C . ARG A 1 170 ? 34.142 -6.616 -51.319 1.00 92.12 170 ARG A C 1
ATOM 1273 O O . ARG A 1 170 ? 34.564 -6.718 -52.469 1.00 92.12 170 ARG A O 1
ATOM 1280 N N . GLU A 1 171 ? 34.812 -5.988 -50.361 1.00 91.19 171 GLU A N 1
ATOM 1281 C CA . GLU A 1 171 ? 36.152 -5.421 -50.531 1.00 91.19 171 GLU A CA 1
ATOM 1282 C C . GLU A 1 171 ? 37.205 -6.508 -50.737 1.00 91.19 171 GLU A C 1
ATOM 1284 O O . GLU A 1 171 ? 38.015 -6.387 -51.654 1.00 91.19 171 GLU A O 1
ATOM 1289 N N . HIS A 1 172 ? 37.134 -7.603 -49.978 1.00 90.31 172 HIS A N 1
ATOM 1290 C CA . HIS A 1 172 ? 38.003 -8.765 -50.158 1.00 90.31 172 HIS A CA 1
ATOM 1291 C C . HIS A 1 172 ? 37.892 -9.342 -51.575 1.00 90.31 172 HIS A C 1
ATOM 1293 O O . HIS A 1 172 ? 38.899 -9.486 -52.263 1.00 90.31 172 HIS A O 1
ATOM 1299 N N . LEU A 1 173 ? 36.665 -9.568 -52.069 1.00 89.12 173 LEU A N 1
ATOM 1300 C CA . LEU A 1 173 ? 36.452 -10.024 -53.448 1.00 89.12 173 LEU A CA 1
ATOM 1301 C C . LEU A 1 173 ? 37.021 -9.037 -54.480 1.00 89.12 173 LEU A C 1
ATOM 1303 O O . LEU A 1 173 ? 37.570 -9.455 -55.496 1.00 89.12 173 LEU A O 1
ATOM 1307 N N . ARG A 1 174 ? 36.905 -7.723 -54.246 1.00 85.81 174 ARG A N 1
ATOM 1308 C CA . ARG A 1 174 ? 37.496 -6.711 -55.139 1.00 85.81 174 ARG A CA 1
ATOM 1309 C C . ARG A 1 174 ? 39.022 -6.788 -55.170 1.00 85.81 174 ARG A C 1
ATOM 1311 O O . ARG A 1 174 ? 39.594 -6.628 -56.244 1.00 85.81 174 ARG A O 1
ATOM 1318 N N . GLN A 1 175 ? 39.669 -7.024 -54.030 1.00 84.56 175 GLN A N 1
ATOM 1319 C CA . GLN A 1 175 ? 41.125 -7.175 -53.950 1.00 84.56 175 GLN A CA 1
ATOM 1320 C C . GLN A 1 175 ? 41.602 -8.454 -54.651 1.00 84.56 175 GLN A C 1
ATOM 1322 O O . GLN A 1 175 ? 42.557 -8.400 -55.420 1.00 84.56 175 GLN A O 1
ATOM 1327 N N . GLU A 1 176 ? 40.903 -9.576 -54.464 1.00 76.19 176 GLU A N 1
ATOM 1328 C CA . GLU A 1 176 ? 41.237 -10.845 -55.128 1.00 76.19 176 GLU A CA 1
ATOM 1329 C C . GLU A 1 176 ? 41.060 -10.774 -56.652 1.00 76.19 176 GLU A C 1
ATOM 1331 O O . GLU A 1 176 ? 41.921 -11.234 -57.399 1.00 76.19 176 GLU A O 1
ATOM 1336 N N . VAL A 1 177 ? 39.986 -10.141 -57.136 1.00 70.00 177 VAL A N 1
ATOM 1337 C CA . VAL A 1 177 ? 39.750 -9.963 -58.580 1.00 70.00 177 VAL A CA 1
ATOM 1338 C C . VAL A 1 177 ? 40.719 -8.938 -59.194 1.00 70.00 177 VAL A C 1
ATOM 1340 O O . VAL A 1 177 ? 41.105 -9.078 -60.352 1.00 70.00 177 VAL A O 1
ATOM 1343 N N . GLY A 1 178 ? 41.160 -7.934 -58.427 1.00 59.19 178 GLY A N 1
ATOM 1344 C CA . GLY A 1 178 ? 42.130 -6.922 -58.865 1.00 59.19 178 GLY A CA 1
ATOM 1345 C C . GLY A 1 178 ? 43.588 -7.400 -58.946 1.00 59.19 178 GLY A C 1
ATOM 1346 O O . GLY A 1 178 ? 44.403 -6.726 -59.572 1.00 59.19 178 GLY A O 1
ATOM 1347 N N . LEU A 1 179 ? 43.925 -8.552 -58.353 1.00 54.53 179 LEU A N 1
ATOM 1348 C CA . LEU A 1 179 ? 45.277 -9.132 -58.365 1.00 54.53 179 LEU A CA 1
ATOM 1349 C C . LEU A 1 179 ? 45.520 -10.144 -59.498 1.00 54.53 179 LEU A C 1
ATOM 1351 O O . LEU A 1 179 ? 46.636 -10.639 -59.648 1.00 54.53 179 LEU A O 1
ATOM 1355 N N . ALA A 1 180 ? 44.529 -10.410 -60.353 1.00 47.66 180 ALA A N 1
ATOM 1356 C CA . ALA A 1 180 ? 44.710 -11.196 -61.573 1.00 47.66 180 ALA A CA 1
ATOM 1357 C C . ALA A 1 180 ? 45.325 -10.350 -62.713 1.00 47.66 180 ALA A C 1
ATOM 1359 O O . ALA A 1 180 ? 44.717 -10.171 -63.767 1.00 47.66 180 ALA A O 1
ATOM 1360 N N . LEU A 1 181 ? 46.536 -9.814 -62.518 1.00 47.94 181 LEU A N 1
ATOM 1361 C CA . LEU A 1 181 ? 47.383 -9.347 -63.624 1.00 47.94 181 LEU A CA 1
ATOM 1362 C C . LEU A 1 181 ? 48.297 -10.510 -64.059 1.00 47.94 181 LEU A C 1
ATOM 1364 O O . LEU A 1 181 ? 48.914 -11.135 -63.193 1.00 47.94 181 LEU A O 1
ATOM 1368 N N . PRO A 1 182 ? 48.424 -10.824 -65.364 1.00 48.09 182 PRO A N 1
ATOM 1369 C CA . PRO A 1 182 ? 49.261 -11.926 -65.810 1.00 48.09 182 PRO A CA 1
ATOM 1370 C C . PRO A 1 182 ? 50.721 -11.588 -65.519 1.00 48.09 182 PRO A C 1
ATOM 1372 O O . PRO A 1 182 ? 51.256 -10.586 -65.994 1.00 48.09 182 PRO A O 1
ATOM 1375 N N . THR A 1 183 ? 51.371 -12.441 -64.735 1.00 45.41 183 THR A N 1
ATOM 1376 C CA . THR A 1 183 ? 52.816 -12.430 -64.541 1.00 45.41 183 THR A CA 1
ATOM 1377 C C . THR A 1 183 ? 53.472 -12.656 -65.905 1.00 45.41 183 THR A C 1
ATOM 1379 O O . THR A 1 183 ? 53.553 -13.784 -66.386 1.00 45.41 183 THR A O 1
ATOM 1382 N N . GLN A 1 184 ? 53.910 -11.584 -66.570 1.00 46.34 184 GLN A N 1
ATOM 1383 C CA . GLN A 1 184 ? 54.846 -11.704 -67.682 1.00 46.34 184 GLN A CA 1
ATOM 1384 C C . GLN A 1 184 ? 56.143 -12.290 -67.121 1.00 46.34 184 GLN A C 1
ATOM 1386 O O . GLN A 1 184 ? 56.875 -11.625 -66.392 1.00 46.34 184 GLN A O 1
ATOM 1391 N N . GLN A 1 185 ? 56.406 -13.555 -67.444 1.00 44.91 185 GLN A N 1
ATOM 1392 C CA . GLN A 1 185 ? 57.734 -14.146 -67.332 1.00 44.91 185 GLN A CA 1
ATOM 1393 C C . GLN A 1 185 ? 58.714 -13.341 -68.200 1.00 44.91 185 GLN A C 1
ATOM 1395 O O . GLN A 1 185 ? 58.501 -13.257 -69.412 1.00 44.91 185 GLN A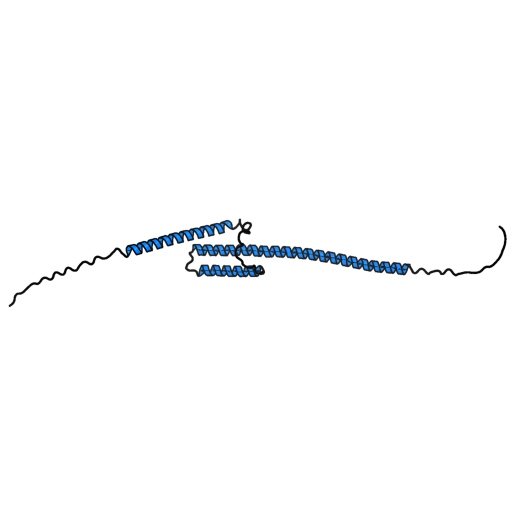 O 1
ATOM 1400 N N . PRO A 1 186 ? 59.826 -12.820 -67.656 1.00 44.72 186 PRO A N 1
ATOM 1401 C CA . PRO A 1 186 ? 60.972 -12.468 -68.476 1.00 44.72 186 PRO A CA 1
ATOM 1402 C C . PRO A 1 186 ? 61.655 -13.774 -68.901 1.00 44.72 186 PRO A C 1
ATOM 1404 O O . PRO A 1 186 ? 62.130 -14.541 -68.061 1.00 44.72 186 PRO A O 1
ATOM 1407 N N . GLN A 1 187 ? 61.675 -14.054 -70.204 1.00 44.50 187 GLN A N 1
ATOM 1408 C CA . GLN A 1 187 ? 62.494 -15.126 -70.770 1.00 44.50 187 GLN A CA 1
ATOM 1409 C C . GLN A 1 187 ? 63.981 -14.891 -70.439 1.00 44.50 187 GLN A C 1
ATOM 1411 O O . GLN A 1 187 ? 64.473 -13.782 -70.659 1.00 44.50 187 GLN A O 1
ATOM 1416 N N . PRO A 1 188 ? 64.736 -15.909 -69.994 1.00 45.78 188 PRO A N 1
ATOM 1417 C CA . PRO A 1 188 ? 66.187 -15.823 -69.952 1.00 45.78 188 PRO A CA 1
ATOM 1418 C C . PRO A 1 188 ? 66.744 -16.027 -71.369 1.00 45.78 188 PRO A C 1
ATOM 1420 O O . PRO A 1 188 ? 66.692 -17.131 -71.909 1.00 45.78 188 PRO A O 1
ATOM 1423 N N . GLN A 1 189 ? 67.277 -14.965 -71.976 1.00 43.53 189 GLN A N 1
ATOM 1424 C CA . GLN A 1 189 ? 68.106 -15.065 -73.179 1.00 43.53 189 GLN A CA 1
ATOM 1425 C C . GLN A 1 189 ? 69.591 -14.962 -72.803 1.00 43.53 189 GLN A C 1
ATOM 1427 O O . GLN A 1 189 ? 70.073 -13.935 -72.337 1.00 43.53 189 GLN A O 1
ATOM 1432 N N . LEU A 1 190 ? 70.304 -16.055 -73.049 1.00 43.78 190 LEU A N 1
ATOM 1433 C CA . LEU A 1 190 ? 71.735 -16.139 -73.355 1.00 43.78 190 LEU A CA 1
ATOM 1434 C C . LEU A 1 190 ? 71.821 -16.963 -74.658 1.00 43.78 190 LEU A C 1
ATOM 1436 O O . LEU A 1 190 ? 70.909 -17.767 -74.876 1.00 43.78 190 LEU A O 1
ATOM 1440 N N . PRO A 1 191 ? 72.875 -16.878 -75.497 1.00 52.53 191 PRO A N 1
ATOM 1441 C CA . PRO A 1 191 ? 74.144 -16.163 -75.329 1.00 52.53 191 PRO A CA 1
ATOM 1442 C C . PRO A 1 191 ? 74.554 -15.312 -76.558 1.00 52.53 191 PRO A C 1
ATOM 1444 O O . PRO A 1 191 ? 74.123 -15.548 -77.684 1.00 52.53 191 PRO A O 1
ATOM 1447 N N . SER A 1 192 ? 75.481 -14.369 -76.391 1.00 49.62 192 SER A N 1
ATOM 1448 C CA . SER A 1 192 ? 76.374 -13.970 -77.490 1.00 49.62 192 SER A CA 1
ATOM 1449 C C . SER A 1 192 ? 77.780 -13.765 -76.952 1.00 49.62 192 SER A C 1
ATOM 1451 O O . SER A 1 192 ? 78.036 -12.911 -76.107 1.00 49.62 192 SER A O 1
ATOM 1453 N N . GLN A 1 193 ? 78.650 -14.660 -77.408 1.00 49.28 193 GLN A N 1
ATOM 1454 C CA . GLN A 1 193 ? 80.093 -14.541 -77.348 1.00 49.28 193 GLN A CA 1
ATOM 1455 C C . GLN A 1 193 ? 80.527 -13.361 -78.226 1.00 49.28 193 GLN A C 1
ATOM 1457 O O . GLN A 1 193 ? 79.914 -13.129 -79.262 1.00 49.28 193 GLN A O 1
ATOM 1462 N N . GLU A 1 194 ? 81.579 -12.651 -77.826 1.00 42.97 194 GLU A N 1
ATOM 1463 C CA . GLU A 1 194 ? 82.884 -12.647 -78.512 1.00 42.97 194 GLU A CA 1
ATOM 1464 C C . GLU A 1 194 ? 83.706 -11.406 -78.127 1.00 42.97 194 GLU A C 1
ATOM 1466 O O . GLU A 1 194 ? 83.211 -10.285 -78.194 1.00 42.97 194 GLU A O 1
ATOM 1471 N N . THR A 1 195 ? 84.993 -11.660 -77.825 1.00 50.66 195 THR A N 1
ATOM 1472 C CA . THR A 1 195 ? 86.181 -10.794 -78.051 1.00 50.66 195 THR A CA 1
ATOM 1473 C C . THR A 1 195 ? 86.258 -9.458 -77.288 1.00 50.66 195 THR A C 1
ATOM 1475 O O . THR A 1 195 ? 85.291 -8.728 -77.188 1.00 50.66 195 THR A O 1
ATOM 1478 N N . GLU A 1 196 ? 87.354 -8.990 -76.690 1.00 51.97 196 GLU A N 1
ATOM 1479 C CA . GLU A 1 196 ? 88.800 -9.245 -76.747 1.00 51.97 196 GLU A CA 1
ATOM 1480 C C . GLU A 1 196 ? 89.389 -8.521 -75.506 1.00 51.97 196 GLU A C 1
ATOM 1482 O O . GLU A 1 196 ? 88.980 -7.417 -75.166 1.00 51.97 196 GLU A O 1
ATOM 1487 N N . LEU A 1 197 ? 90.155 -9.185 -74.642 1.00 52.00 197 LEU A N 1
ATOM 1488 C CA . LEU A 1 197 ? 91.623 -9.138 -74.599 1.00 52.00 197 LEU A CA 1
ATOM 1489 C C . LEU A 1 197 ? 92.282 -7.735 -74.470 1.00 52.00 197 LEU A C 1
ATOM 1491 O O . LEU A 1 197 ? 92.432 -6.991 -75.433 1.00 52.00 197 LEU A O 1
ATOM 1495 N N . THR A 1 198 ? 92.948 -7.571 -73.316 1.00 48.91 198 THR A N 1
ATOM 1496 C CA . THR A 1 198 ? 94.301 -6.997 -73.084 1.00 48.91 198 THR A CA 1
ATOM 1497 C C . THR A 1 198 ? 94.488 -5.574 -72.518 1.00 48.91 198 THR A C 1
ATOM 1499 O O . THR A 1 198 ? 94.051 -4.589 -73.098 1.00 48.91 198 THR A O 1
ATOM 1502 N N . ARG A 1 199 ? 95.389 -5.534 -71.507 1.00 49.03 199 ARG A N 1
ATOM 1503 C CA . ARG A 1 199 ? 96.270 -4.441 -71.014 1.00 49.03 199 ARG A CA 1
ATOM 1504 C C . ARG A 1 199 ? 95.605 -3.389 -70.107 1.00 49.03 199 ARG A C 1
ATOM 1506 O O . ARG A 1 199 ? 94.531 -2.915 -70.411 1.00 49.03 199 ARG A O 1
ATOM 1513 N N . LEU A 1 200 ? 96.195 -2.930 -69.004 1.00 44.16 200 LEU A N 1
ATOM 1514 C CA . LEU A 1 200 ? 97.565 -2.991 -68.487 1.00 44.16 200 LEU A CA 1
ATOM 1515 C C . LEU A 1 200 ? 97.519 -2.580 -66.994 1.00 44.16 200 LEU A C 1
ATOM 1517 O O . LEU A 1 200 ? 96.699 -1.734 -66.661 1.00 44.16 200 LEU A O 1
ATOM 1521 N N . ILE A 1 201 ? 98.401 -3.187 -66.188 1.00 51.97 201 ILE A N 1
ATOM 1522 C CA . ILE A 1 201 ? 99.078 -2.705 -64.955 1.00 51.97 201 ILE A CA 1
ATOM 1523 C C . ILE A 1 201 ? 98.368 -1.621 -64.130 1.00 51.97 201 ILE A C 1
ATOM 1525 O O . ILE A 1 201 ? 98.318 -0.461 -64.591 1.00 51.97 201 ILE A O 1
#

Sequence (201 aa):
MSVTSAVSGNLKRLRKRPREGADSGREAAAAAKAAALADKLEEDERQIAALTKRVTEGRVSRLSESSAVVSDVGVEAEDLPASDLNQRLVDAVAAIRQVSKVSKGLSGCSKKALKEATASILESTQVLLTRTVTEETALLRAQNKKLAAQMAELRKEHEELKAEMVNFRREHLRQEVGLALPTQQPQPQLPSQETELTRLI

Organism: Spodoptera exigua (NCBI:txid7107)

Radius of gyration: 55.5 Å; chains: 1; bounding box: 172×39×174 Å